Protein AF-A0A7V3BGU8-F1 (afdb_monomer)

Secondary structure (DSSP, 8-state):
-HHHHHHHHSS-SS-TTTS-TTSEEE-SSSSSS--HHHHHHHHHHHHH-TTTHHHHHHHHHHHHT--TTPPTTTS-PPPHHHHHHHTHHHHHHHHTTT--SEEEEE-TTSSSEEEEETTT--HHHHHHIIIIIIHHHHHHHHHHHHHHHHS-SSHHHHHHHHHHHHHHHHHHHHHHHHHHHHH--STTTS---TTS-GGGS--SS---GGG-HHHHHHHHHHTT-BSS--S-HHHHHHTSPPTT--

Nearest PDB structures (foldseek):
  8zek-assembly1_A  TM=7.276E-01  e=2.139E-08  Escherichia coli
  8q56-assembly1_A-2  TM=7.011E-01  e=1.631E-08  Salmonella enterica subsp. enterica serovar Typhimurium str. D23580
  8c45-assembly2_B  TM=7.142E-01  e=2.516E-08  Salmonella enterica subsp. enterica serovar Typhimurium str. D23580
  4kp4-assembly1_B  TM=5.669E-01  e=5.772E+00  Escherichia coli K-12

Mean predicted aligned error: 5.75 Å

pLDDT: mean 90.26, std 10.25, range [51.59, 98.88]

Structure (mmCIF, N/CA/C/O backbone):
data_AF-A0A7V3BGU8-F1
#
_entry.id   AF-A0A7V3BGU8-F1
#
loop_
_atom_site.group_PDB
_atom_site.id
_atom_site.type_symbol
_atom_site.label_atom_id
_atom_site.label_alt_id
_atom_site.label_comp_id
_atom_site.label_asym_id
_atom_site.label_entity_id
_atom_site.label_seq_id
_atom_site.pdbx_PDB_ins_code
_atom_site.Cartn_x
_atom_site.Cartn_y
_atom_site.Cartn_z
_atom_site.occupancy
_atom_site.B_iso_or_equiv
_atom_site.auth_seq_id
_atom_site.auth_comp_id
_atom_site.auth_asym_id
_atom_site.auth_atom_id
_atom_site.pdbx_PDB_model_num
ATOM 1 N N . MET A 1 1 ? 23.900 0.571 -8.469 1.00 53.44 1 MET A N 1
ATOM 2 C CA . MET A 1 1 ? 23.915 1.991 -8.892 1.00 53.44 1 MET A CA 1
ATOM 3 C C . MET A 1 1 ? 23.535 2.917 -7.734 1.00 53.44 1 MET A C 1
ATOM 5 O O . MET A 1 1 ? 24.364 3.734 -7.370 1.00 53.44 1 MET A O 1
ATOM 9 N N . GLN A 1 2 ? 22.376 2.748 -7.079 1.00 56.16 2 GLN A N 1
ATOM 10 C CA . GLN A 1 2 ? 21.996 3.553 -5.900 1.00 56.16 2 GLN A CA 1
ATOM 11 C C . GLN A 1 2 ? 22.901 3.317 -4.674 1.00 56.16 2 GLN A C 1
ATOM 13 O O . GLN A 1 2 ? 23.364 4.275 -4.073 1.00 56.16 2 GLN A O 1
ATOM 18 N N . ASP A 1 3 ? 23.244 2.065 -4.350 1.00 56.09 3 ASP A N 1
ATOM 19 C CA . ASP A 1 3 ? 24.152 1.780 -3.220 1.00 56.09 3 ASP A CA 1
ATOM 20 C C . ASP A 1 3 ? 25.570 2.310 -3.450 1.00 56.09 3 ASP A C 1
ATOM 22 O O . ASP A 1 3 ? 26.287 2.617 -2.505 1.00 56.09 3 ASP A O 1
ATOM 26 N N . GLN A 1 4 ? 25.981 2.423 -4.713 1.00 55.19 4 GLN A N 1
ATOM 27 C CA . GLN A 1 4 ? 27.245 3.051 -5.071 1.00 55.19 4 GLN A CA 1
ATOM 28 C C . GLN A 1 4 ? 27.161 4.568 -4.861 1.00 55.19 4 GLN A C 1
ATOM 30 O O . GLN A 1 4 ? 28.039 5.132 -4.221 1.00 55.19 4 GLN A O 1
ATOM 35 N N . TYR A 1 5 ? 26.070 5.199 -5.302 1.00 58.28 5 TYR A N 1
ATOM 36 C CA . TYR A 1 5 ? 25.819 6.620 -5.072 1.00 58.28 5 TYR A CA 1
ATOM 37 C C . TYR A 1 5 ? 25.741 6.971 -3.578 1.00 58.28 5 TYR A C 1
ATOM 39 O O . TYR A 1 5 ? 26.334 7.950 -3.153 1.00 58.28 5 TYR A O 1
ATOM 47 N N . GLU A 1 6 ? 25.070 6.164 -2.753 1.00 59.66 6 GLU A N 1
ATOM 48 C CA . GLU A 1 6 ? 24.984 6.396 -1.302 1.00 59.66 6 GLU A CA 1
ATOM 49 C C . GLU A 1 6 ? 26.323 6.176 -0.587 1.00 59.66 6 GLU A C 1
ATOM 51 O O . GLU A 1 6 ? 26.660 6.921 0.333 1.00 59.66 6 GLU A O 1
ATOM 56 N N . ARG A 1 7 ? 27.127 5.202 -1.040 1.00 61.19 7 ARG A N 1
ATOM 57 C CA . ARG A 1 7 ? 28.511 5.024 -0.566 1.00 61.19 7 ARG A CA 1
ATOM 58 C C . ARG A 1 7 ? 29.396 6.215 -0.931 1.00 61.19 7 ARG A C 1
ATOM 60 O O . ARG A 1 7 ? 30.230 6.606 -0.124 1.00 61.19 7 ARG A O 1
ATOM 67 N N . GLU A 1 8 ? 29.212 6.782 -2.121 1.00 65.00 8 GLU A N 1
ATOM 68 C CA . GLU A 1 8 ? 29.940 7.966 -2.594 1.00 65.00 8 GLU A CA 1
ATOM 69 C C . GLU A 1 8 ? 29.453 9.262 -1.914 1.00 65.00 8 GLU A C 1
ATOM 71 O O . GLU A 1 8 ? 30.260 10.142 -1.628 1.00 65.00 8 GLU A O 1
ATOM 76 N N . ALA A 1 9 ? 28.157 9.372 -1.604 1.00 64.56 9 ALA A N 1
ATOM 77 C CA . ALA A 1 9 ? 27.543 10.538 -0.962 1.00 64.56 9 ALA A CA 1
ATOM 78 C C . ALA A 1 9 ? 27.707 10.565 0.569 1.00 64.56 9 ALA A C 1
ATOM 80 O O . ALA A 1 9 ? 27.456 11.596 1.192 1.00 64.56 9 ALA A O 1
ATOM 81 N N . GLY A 1 10 ? 28.104 9.447 1.189 1.00 55.09 10 GLY A N 1
ATOM 82 C CA . GLY A 1 10 ? 28.365 9.345 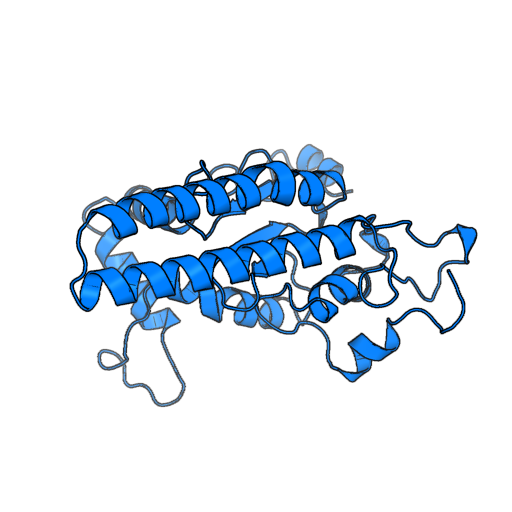2.629 1.00 55.09 10 GLY A CA 1
ATOM 83 C C . GLY A 1 10 ? 27.125 9.447 3.526 1.00 55.09 10 GLY A C 1
ATOM 84 O O . GLY A 1 10 ? 27.266 9.446 4.746 1.00 55.09 10 GLY A O 1
ATOM 85 N N . ASN A 1 11 ? 25.925 9.521 2.946 1.00 56.66 11 ASN A N 1
ATOM 86 C CA . ASN A 1 11 ? 24.655 9.560 3.662 1.00 56.66 11 ASN A CA 1
ATOM 87 C C . ASN A 1 11 ? 23.609 8.748 2.876 1.00 56.66 11 ASN A C 1
ATOM 89 O O . ASN A 1 11 ? 23.570 8.852 1.644 1.00 56.66 11 ASN A O 1
ATOM 93 N N . PRO A 1 12 ? 22.760 7.944 3.539 1.00 63.59 12 PRO A N 1
ATOM 94 C CA . PRO A 1 12 ? 21.692 7.229 2.852 1.00 63.59 12 PRO A CA 1
ATOM 95 C C . PRO A 1 12 ? 20.712 8.231 2.225 1.00 63.59 12 PRO A C 1
ATOM 97 O O . PRO A 1 12 ? 20.400 9.266 2.813 1.00 63.59 12 PRO A O 1
ATOM 100 N N . PHE A 1 13 ? 20.213 7.928 1.021 1.00 63.94 13 PHE A N 1
ATOM 101 C CA . PHE A 1 13 ? 19.265 8.800 0.310 1.00 63.94 13 PHE A CA 1
ATOM 102 C C . PHE A 1 13 ? 17.952 8.969 1.080 1.00 63.94 13 PHE A C 1
ATOM 104 O O . PHE A 1 13 ? 17.269 9.986 0.967 1.00 63.94 13 PHE A O 1
ATOM 111 N N . LEU A 1 14 ? 17.605 7.950 1.860 1.00 67.31 14 LEU A N 1
ATOM 112 C CA . LEU A 1 14 ? 16.466 7.957 2.750 1.00 67.31 14 LEU A CA 1
ATOM 113 C C . LEU A 1 14 ? 16.987 7.952 4.176 1.00 67.31 14 LEU A C 1
ATOM 115 O O . LEU A 1 14 ? 17.727 7.051 4.569 1.00 67.31 14 LEU A O 1
ATOM 119 N N . ASP A 1 15 ? 16.611 8.977 4.927 1.00 73.12 15 ASP A N 1
ATOM 120 C CA . ASP A 1 15 ? 17.026 9.111 6.312 1.00 73.12 15 ASP A CA 1
ATOM 121 C C . ASP A 1 15 ? 16.489 7.915 7.132 1.00 73.12 15 ASP A C 1
ATOM 123 O O . ASP A 1 15 ? 15.272 7.676 7.129 1.00 73.12 15 ASP A O 1
ATOM 127 N N . PRO A 1 16 ? 17.365 7.159 7.824 1.00 71.88 16 PRO A N 1
ATOM 128 C CA . PRO A 1 16 ? 16.987 5.974 8.590 1.00 71.88 16 PRO A CA 1
ATOM 129 C C . PRO A 1 16 ? 15.973 6.247 9.702 1.00 71.88 16 PRO A C 1
ATOM 131 O O . PRO A 1 16 ? 15.358 5.312 10.199 1.00 71.88 16 PRO A O 1
ATOM 134 N N . GLN A 1 17 ? 15.759 7.507 10.101 1.00 75.19 17 GLN A N 1
ATOM 135 C CA . GLN A 1 17 ? 14.696 7.833 11.055 1.00 75.19 17 GLN A CA 1
ATOM 136 C C . GLN A 1 17 ? 13.286 7.607 10.473 1.00 75.19 17 GLN A C 1
ATOM 138 O O . GLN A 1 17 ? 12.325 7.419 11.220 1.00 75.19 17 GLN A O 1
ATOM 143 N N . TRP A 1 18 ? 13.151 7.621 9.143 1.00 73.75 18 TRP A N 1
ATOM 144 C CA . TRP A 1 18 ? 11.864 7.525 8.448 1.00 73.75 18 TRP A CA 1
ATOM 145 C C . TRP A 1 18 ? 11.588 6.168 7.831 1.00 73.75 18 TRP A C 1
ATOM 147 O O . TRP A 1 18 ? 10.439 5.889 7.493 1.00 73.75 18 TRP A O 1
ATOM 157 N N . ILE A 1 19 ? 12.624 5.355 7.652 1.00 74.94 19 ILE A N 1
ATOM 158 C CA . ILE A 1 19 ? 12.548 4.108 6.906 1.00 74.94 19 ILE A CA 1
ATOM 159 C C . ILE A 1 19 ? 13.076 2.983 7.766 1.00 74.94 19 ILE A C 1
ATOM 161 O O . ILE A 1 19 ? 14.129 3.105 8.387 1.00 74.94 19 ILE A O 1
ATOM 165 N N . ASP A 1 20 ? 12.337 1.884 7.772 1.00 77.19 20 ASP A N 1
ATOM 166 C CA . ASP A 1 20 ? 12.739 0.685 8.485 1.00 77.19 20 ASP A CA 1
ATOM 167 C C . ASP A 1 20 ? 14.025 0.106 7.891 1.00 77.19 20 ASP A C 1
ATOM 169 O O . ASP A 1 20 ? 14.411 0.398 6.757 1.00 77.19 20 ASP A O 1
ATOM 173 N N . ALA A 1 21 ? 14.715 -0.742 8.654 1.00 71.00 21 ALA A N 1
ATOM 174 C CA . ALA A 1 21 ? 15.970 -1.350 8.203 1.00 71.00 21 ALA A CA 1
ATOM 175 C C . ALA A 1 21 ? 15.829 -2.111 6.867 1.00 71.00 21 ALA A C 1
ATOM 177 O O . ALA A 1 21 ? 16.815 -2.327 6.165 1.00 71.00 21 ALA A O 1
ATOM 178 N N . ASP A 1 22 ? 14.605 -2.495 6.508 1.00 77.94 22 ASP A N 1
ATOM 179 C CA . ASP A 1 22 ? 14.250 -3.168 5.265 1.00 77.94 22 ASP A CA 1
ATOM 180 C C . ASP A 1 22 ? 13.715 -2.242 4.161 1.00 77.94 22 ASP A C 1
ATOM 182 O O . ASP A 1 22 ? 13.194 -2.721 3.157 1.00 77.94 22 ASP A O 1
ATOM 186 N N . GLY A 1 23 ? 13.825 -0.922 4.301 1.00 78.88 23 GLY A N 1
ATOM 187 C CA . GLY A 1 23 ? 13.467 0.003 3.229 1.00 78.88 23 GLY A CA 1
ATOM 188 C C . GLY A 1 23 ? 11.970 0.320 3.106 1.00 78.88 23 GLY A C 1
ATOM 189 O O . GLY A 1 23 ? 1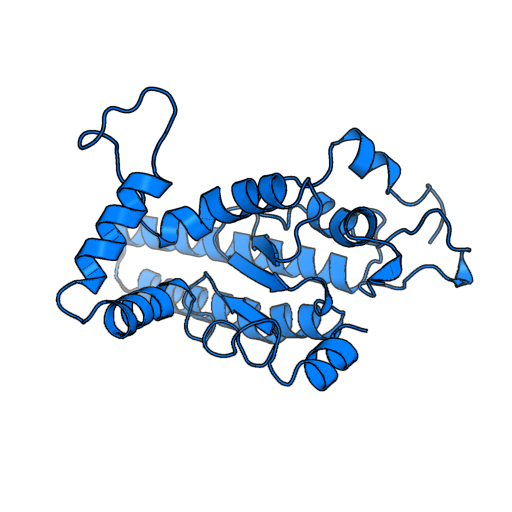1.586 0.995 2.142 1.00 78.88 23 GLY A O 1
ATOM 190 N N . MET A 1 24 ? 11.125 -0.155 4.028 1.00 89.75 24 MET A N 1
ATOM 191 C CA . MET A 1 24 ? 9.681 0.096 4.018 1.00 89.75 24 MET A CA 1
ATOM 192 C C . MET A 1 24 ? 9.275 1.191 5.005 1.00 89.75 24 MET A C 1
ATOM 194 O O . MET A 1 24 ? 9.966 1.490 5.976 1.00 89.75 24 MET A O 1
ATOM 198 N N . ILE A 1 25 ? 8.138 1.820 4.720 1.00 92.81 25 ILE A N 1
ATOM 199 C CA . ILE A 1 25 ? 7.499 2.806 5.587 1.00 92.81 25 ILE A CA 1
ATOM 200 C C . ILE A 1 25 ? 6.062 2.343 5.808 1.00 92.81 25 ILE A C 1
ATOM 202 O O . ILE A 1 25 ? 5.238 2.332 4.887 1.00 92.81 25 ILE A O 1
ATOM 206 N N . LEU A 1 26 ? 5.744 1.919 7.023 1.00 94.06 26 LEU A N 1
ATOM 207 C CA . LEU A 1 26 ? 4.437 1.355 7.351 1.00 94.06 26 LEU A CA 1
ATOM 208 C C . LEU A 1 26 ? 3.426 2.463 7.656 1.00 94.06 26 LEU A C 1
ATOM 210 O O . LEU A 1 26 ? 3.732 3.411 8.376 1.00 94.06 26 LEU A O 1
ATOM 214 N N . LEU A 1 27 ? 2.213 2.346 7.111 1.00 94.50 27 LEU A N 1
ATOM 215 C CA . LEU A 1 27 ? 1.094 3.244 7.432 1.00 94.50 27 LEU A CA 1
ATOM 216 C C . LEU A 1 27 ? 0.024 2.541 8.275 1.00 94.50 27 LEU A C 1
ATOM 218 O O . LEU A 1 27 ? -0.670 3.184 9.056 1.00 94.50 27 LEU A O 1
ATOM 222 N N . THR A 1 28 ? -0.103 1.222 8.129 1.00 94.06 28 THR A N 1
ATOM 223 C CA . THR A 1 28 ? -1.061 0.408 8.881 1.00 94.06 28 THR A CA 1
ATOM 224 C C . THR A 1 28 ? -0.507 -0.007 10.236 1.00 94.06 28 THR A C 1
ATOM 226 O O . THR A 1 28 ? 0.578 -0.573 10.323 1.00 94.06 28 THR A O 1
ATOM 229 N N . LEU A 1 29 ? -1.296 0.230 11.285 1.00 91.06 29 LEU A N 1
ATOM 230 C CA . LEU A 1 29 ? -1.010 -0.216 12.649 1.00 91.06 29 LEU A CA 1
ATOM 231 C C . LEU A 1 29 ? -1.106 -1.741 12.785 1.00 91.06 29 LEU A C 1
ATOM 233 O O . LEU A 1 29 ? -1.846 -2.404 12.057 1.00 91.06 29 LEU A O 1
ATOM 237 N N . GLY A 1 30 ? -0.436 -2.291 13.800 1.00 87.81 30 GLY A N 1
ATOM 238 C CA . GLY A 1 30 ? -0.524 -3.718 14.122 1.00 87.81 30 GLY A CA 1
ATOM 239 C C . GLY A 1 30 ? 0.319 -4.614 13.215 1.00 87.81 30 GLY A C 1
ATOM 240 O O . GLY A 1 30 ? 0.047 -5.803 13.124 1.00 87.81 30 GLY A O 1
ATOM 241 N N . THR A 1 31 ? 1.325 -4.048 12.554 1.00 89.69 31 THR A N 1
ATOM 242 C CA . THR A 1 31 ? 2.327 -4.737 11.724 1.00 89.69 31 THR A CA 1
ATOM 243 C C . THR A 1 31 ? 3.561 -5.186 12.516 1.00 89.69 31 THR A C 1
ATOM 245 O O . THR A 1 31 ? 4.487 -5.743 11.932 1.00 89.69 31 THR A O 1
ATOM 248 N N . GLY A 1 32 ? 3.588 -4.929 13.828 1.00 86.56 32 GLY A N 1
ATOM 249 C CA . GLY A 1 32 ? 4.709 -5.244 14.722 1.00 86.56 32 GLY A CA 1
ATOM 250 C C . GLY A 1 32 ? 5.821 -4.191 14.748 1.00 86.56 32 GLY A C 1
ATOM 251 O O . GLY A 1 32 ? 6.730 -4.301 15.563 1.00 86.56 32 GLY A O 1
ATOM 252 N N . GLU A 1 33 ? 5.730 -3.166 13.904 1.00 89.25 33 GLU A N 1
ATOM 253 C CA . GLU A 1 33 ? 6.668 -2.047 13.831 1.00 89.25 33 GLU A CA 1
ATOM 254 C C . GLU A 1 33 ? 5.910 -0.726 13.908 1.00 89.25 33 GLU A C 1
ATOM 256 O O . GLU A 1 33 ? 4.710 -0.645 13.627 1.00 89.25 33 GLU A O 1
ATOM 261 N N . GLU A 1 34 ? 6.627 0.320 14.291 1.00 89.88 34 GLU A N 1
ATOM 262 C CA . GLU A 1 34 ? 6.045 1.644 14.422 1.00 89.88 34 GLU A CA 1
ATOM 263 C C . GLU A 1 34 ? 5.760 2.270 13.055 1.00 89.88 34 GLU A C 1
ATOM 265 O O . GLU A 1 34 ? 6.614 2.291 12.170 1.00 89.88 34 GLU A O 1
ATOM 270 N N . THR A 1 35 ? 4.573 2.835 12.889 1.00 92.12 35 THR A N 1
ATOM 271 C CA . THR A 1 35 ? 4.139 3.440 11.629 1.00 92.12 35 THR A CA 1
ATOM 272 C C . THR A 1 35 ? 4.658 4.865 11.449 1.00 92.12 35 THR A C 1
ATOM 274 O O . THR A 1 35 ? 4.997 5.570 12.402 1.00 92.12 35 THR A O 1
ATOM 277 N N . LEU A 1 36 ? 4.637 5.356 10.206 1.00 90.50 36 LEU A N 1
ATOM 278 C CA . LEU A 1 36 ? 4.949 6.751 9.890 1.00 90.50 36 LEU A CA 1
ATOM 279 C C . LEU A 1 36 ? 4.093 7.721 10.710 1.00 90.50 36 LEU A C 1
ATOM 281 O O . LEU A 1 36 ? 4.592 8.746 11.162 1.00 90.50 36 LEU A O 1
ATOM 285 N N . ILE A 1 37 ? 2.818 7.390 10.919 1.00 88.25 37 ILE A N 1
ATOM 286 C CA . ILE A 1 37 ? 1.870 8.245 11.640 1.00 88.25 37 ILE A CA 1
ATOM 287 C C . ILE A 1 37 ? 2.147 8.295 13.150 1.00 88.25 37 ILE A C 1
ATOM 289 O O . ILE A 1 37 ? 1.775 9.270 13.791 1.00 88.25 37 ILE A O 1
ATOM 293 N N . GLU A 1 38 ? 2.842 7.301 13.710 1.00 89.81 38 GLU A N 1
ATOM 294 C CA . GLU A 1 38 ? 3.322 7.299 15.102 1.00 89.81 38 GLU A CA 1
ATOM 295 C C . GLU A 1 38 ? 4.684 8.010 15.240 1.00 89.81 38 GLU A C 1
ATOM 297 O O . GLU A 1 38 ? 4.988 8.636 16.262 1.00 89.81 38 GLU A O 1
ATOM 302 N N . ARG A 1 39 ? 5.518 7.973 14.191 1.00 89.75 39 ARG A N 1
ATOM 303 C CA . ARG A 1 39 ? 6.806 8.694 14.124 1.00 89.75 39 ARG A CA 1
ATOM 304 C C . ARG A 1 39 ? 6.643 10.192 13.914 1.00 89.75 39 ARG A C 1
ATOM 306 O O . ARG A 1 39 ? 7.374 10.976 14.518 1.00 89.75 39 ARG A O 1
ATOM 313 N N . PHE A 1 40 ? 5.686 10.596 13.085 1.00 87.31 40 PHE A N 1
ATOM 314 C CA . PHE A 1 40 ? 5.588 11.976 12.620 1.00 87.31 40 PHE A CA 1
ATOM 315 C C . PHE A 1 40 ? 5.342 13.008 13.736 1.00 87.31 40 PHE A C 1
ATOM 317 O O . PHE A 1 40 ? 6.052 14.012 13.745 1.00 87.31 40 PHE A O 1
ATOM 324 N N . PRO A 1 41 ? 4.442 12.787 14.717 1.00 87.69 41 PRO A N 1
ATOM 325 C CA . PRO A 1 41 ? 4.252 13.743 15.811 1.00 87.69 41 PRO A CA 1
ATOM 326 C C . PRO A 1 41 ? 5.529 13.962 16.632 1.00 87.69 41 PRO A C 1
ATOM 328 O O . PRO A 1 41 ? 5.903 15.097 16.907 1.00 87.69 41 PRO A O 1
ATOM 331 N N . ARG A 1 42 ? 6.275 12.889 16.928 1.00 86.94 42 ARG A N 1
ATOM 332 C CA . ARG A 1 42 ? 7.546 12.976 17.672 1.00 86.94 42 ARG A CA 1
ATOM 333 C C . ARG A 1 42 ? 8.628 13.710 16.889 1.00 86.94 42 ARG A C 1
ATOM 335 O O . ARG A 1 42 ? 9.436 14.424 17.478 1.00 86.94 42 ARG A O 1
ATOM 342 N N . PHE A 1 43 ? 8.640 13.561 15.567 1.00 87.94 43 PHE A N 1
ATOM 343 C CA . PHE A 1 43 ? 9.498 14.372 14.712 1.00 87.94 43 PHE A CA 1
ATOM 344 C C . PHE A 1 43 ? 9.125 15.855 14.786 1.00 87.94 43 PHE A C 1
ATOM 346 O O . PHE A 1 43 ? 10.007 16.691 14.963 1.00 87.94 43 PHE A O 1
ATOM 353 N N . LEU A 1 44 ? 7.835 16.193 14.709 1.00 90.06 44 LEU A N 1
ATOM 354 C CA . LEU A 1 44 ? 7.400 17.585 14.824 1.00 90.06 44 LEU A CA 1
ATOM 355 C C . LEU A 1 44 ? 7.766 18.184 16.186 1.00 90.06 44 LEU A C 1
ATOM 357 O O . LEU A 1 44 ? 8.241 19.316 16.238 1.00 90.06 44 LEU A O 1
ATOM 361 N N . ASP A 1 45 ? 7.625 17.421 17.268 1.00 90.94 45 ASP A N 1
ATOM 362 C CA . ASP A 1 45 ? 8.041 17.852 18.605 1.00 90.94 45 ASP A CA 1
ATOM 363 C C . ASP A 1 45 ? 9.555 18.063 18.701 1.00 90.94 45 ASP A C 1
ATOM 365 O O . ASP A 1 45 ? 10.011 19.007 19.346 1.00 90.94 45 ASP A O 1
ATOM 369 N N . LYS A 1 46 ? 10.350 17.212 18.046 1.00 89.69 46 LYS A N 1
ATOM 370 C CA . LYS A 1 46 ? 11.811 17.337 18.012 1.00 89.69 46 LYS A CA 1
ATOM 371 C C . LYS A 1 46 ? 12.269 18.568 17.224 1.00 89.69 46 LYS A C 1
ATOM 373 O O . LYS A 1 46 ? 13.173 19.263 17.678 1.00 89.69 46 LYS A O 1
ATOM 378 N N . GLU A 1 47 ? 11.666 18.834 16.068 1.00 91.75 47 GLU A N 1
ATOM 379 C CA . GLU A 1 47 ? 12.086 19.924 15.174 1.00 91.75 47 GLU A CA 1
ATOM 380 C C . GLU A 1 47 ? 11.526 21.290 15.583 1.00 91.75 47 GLU A C 1
ATOM 382 O O . GLU A 1 47 ? 12.208 22.307 15.460 1.00 91.75 47 GLU A O 1
ATOM 387 N N . PHE A 1 48 ? 10.284 21.334 16.071 1.00 91.69 48 PHE A N 1
ATOM 388 C CA . PHE A 1 48 ? 9.587 22.586 16.386 1.00 91.69 48 PHE A CA 1
ATOM 389 C C . PHE A 1 48 ? 9.411 22.824 17.890 1.00 91.69 48 PHE A C 1
ATOM 391 O O . PHE A 1 48 ? 9.015 23.920 18.286 1.00 91.69 48 PHE A O 1
ATOM 398 N N . GLY A 1 49 ? 9.736 21.838 18.728 1.00 93.19 49 GLY A N 1
ATOM 399 C CA . GLY A 1 49 ? 9.512 21.852 20.171 1.00 93.19 49 GLY A CA 1
ATOM 400 C C . GLY A 1 49 ? 8.145 21.259 20.550 1.00 93.19 49 GLY A C 1
ATOM 401 O O . GLY A 1 49 ? 7.173 21.439 19.811 1.00 93.19 49 GLY A O 1
ATOM 402 N N . PRO A 1 50 ? 8.023 20.612 21.726 1.00 91.75 50 PRO A N 1
ATOM 403 C CA . PRO A 1 50 ? 6.813 19.885 22.133 1.00 91.75 50 PRO A CA 1
ATOM 404 C C . PRO A 1 50 ? 5.578 20.782 22.319 1.00 91.75 50 PRO A C 1
ATOM 406 O O . PRO A 1 50 ? 4.446 20.315 22.259 1.00 91.75 50 PRO A O 1
ATOM 409 N N . GLU A 1 51 ? 5.769 22.089 22.525 1.00 92.19 51 GLU A N 1
ATOM 410 C CA . GLU A 1 51 ? 4.662 23.051 22.610 1.00 92.19 51 GLU A CA 1
ATOM 411 C C . GLU A 1 51 ? 4.114 23.444 21.229 1.00 92.19 51 GLU A C 1
ATOM 413 O O . GLU A 1 51 ? 2.937 23.776 21.089 1.00 92.19 51 GLU A O 1
ATOM 418 N N . ARG A 1 52 ? 4.963 23.419 20.192 1.00 92.50 52 ARG A N 1
ATOM 419 C CA . ARG A 1 52 ? 4.618 23.866 18.834 1.00 92.50 52 ARG A CA 1
ATOM 420 C C . ARG A 1 52 ? 4.300 22.709 17.897 1.00 92.50 52 ARG A C 1
ATOM 422 O O . ARG A 1 52 ? 3.482 22.917 17.002 1.00 92.50 52 ARG A O 1
ATOM 429 N N . GLY A 1 53 ? 4.878 21.525 18.091 1.00 89.88 53 GLY A N 1
ATOM 430 C CA . GLY A 1 53 ? 4.672 20.345 17.242 1.00 89.88 53 GLY A CA 1
ATOM 431 C C . GLY A 1 53 ? 3.195 20.064 16.917 1.00 89.88 53 GLY A C 1
ATOM 432 O O . GLY A 1 53 ? 2.839 20.051 15.734 1.00 89.88 53 GLY A O 1
ATOM 433 N N . PRO A 1 54 ? 2.294 19.993 17.919 1.00 89.44 54 PRO A N 1
ATOM 434 C CA . PRO A 1 54 ? 0.863 19.772 17.680 1.00 89.44 54 PRO A CA 1
ATOM 435 C C . PRO A 1 54 ? 0.184 20.891 16.869 1.00 89.44 54 PRO A C 1
ATOM 437 O O . PRO A 1 54 ? -0.708 20.644 16.049 1.00 89.44 54 PRO A O 1
ATOM 440 N N . SER A 1 55 ? 0.608 22.144 17.072 1.00 90.38 55 SER A N 1
ATOM 441 C CA . SER A 1 55 ? 0.095 23.286 16.304 1.00 90.38 55 SER A CA 1
ATOM 442 C C . SER A 1 55 ? 0.559 23.243 14.845 1.00 90.38 55 SER A C 1
ATOM 444 O O . SER A 1 55 ? -0.251 23.448 13.943 1.00 90.38 55 SER A O 1
ATOM 446 N N . VAL A 1 56 ? 1.820 22.864 14.604 1.00 91.12 56 VAL A N 1
ATOM 447 C CA . VAL A 1 56 ? 2.391 22.698 13.260 1.00 91.12 56 VAL A CA 1
ATOM 448 C C . VAL A 1 56 ? 1.692 21.567 12.508 1.00 91.12 56 VAL A C 1
ATOM 450 O O . VAL A 1 56 ? 1.368 21.725 11.331 1.00 91.12 56 VAL A O 1
ATOM 453 N N . GLU A 1 57 ? 1.391 20.450 13.175 1.00 89.44 57 GLU A N 1
ATOM 454 C CA . GLU A 1 57 ? 0.599 19.366 12.583 1.00 89.44 57 GLU A CA 1
ATOM 455 C C . GLU A 1 57 ? -0.784 19.855 12.128 1.00 89.44 57 GLU A C 1
ATOM 457 O O . GLU A 1 57 ? -1.231 19.555 11.016 1.00 89.44 57 GLU A O 1
ATOM 462 N N . THR A 1 58 ? -1.450 20.647 12.969 1.00 88.00 58 THR A N 1
ATOM 463 C CA . THR A 1 58 ? -2.776 21.201 12.669 1.00 88.00 58 THR A CA 1
ATOM 464 C C . THR A 1 58 ? -2.727 22.159 11.475 1.00 88.00 58 THR A C 1
ATOM 466 O O . THR A 1 58 ? -3.553 22.052 10.564 1.00 88.00 58 THR A O 1
ATOM 469 N N . GLU A 1 59 ? -1.747 23.065 11.443 1.00 89.19 59 GLU A N 1
ATOM 470 C CA . GLU A 1 59 ? -1.513 23.990 10.326 1.00 89.19 59 GLU A CA 1
ATOM 471 C C . GLU A 1 59 ? -1.218 23.227 9.024 1.00 89.19 59 GLU A C 1
ATOM 473 O O . GLU A 1 59 ? -1.815 23.503 7.978 1.00 89.19 59 GLU A O 1
ATOM 478 N N . ALA A 1 60 ? -0.368 22.198 9.082 1.00 89.25 60 ALA A N 1
ATOM 479 C CA . ALA A 1 60 ? -0.094 21.332 7.942 1.00 89.25 60 ALA A CA 1
ATOM 480 C C . ALA A 1 60 ? -1.375 20.647 7.442 1.00 89.25 60 ALA A C 1
ATOM 482 O O . ALA A 1 60 ? -1.641 20.638 6.241 1.00 89.25 60 ALA A O 1
ATOM 483 N N . GLY A 1 61 ? -2.217 20.140 8.344 1.00 88.44 61 GLY A N 1
ATOM 484 C CA . GLY A 1 61 ? -3.512 19.548 8.008 1.00 88.44 61 GLY A CA 1
ATOM 485 C C . GLY A 1 61 ? -4.488 20.515 7.324 1.00 88.44 61 GLY A C 1
ATOM 486 O O . GLY A 1 61 ? -5.238 20.119 6.425 1.00 88.44 61 GLY A O 1
ATOM 487 N N . GLN A 1 62 ? -4.458 21.797 7.694 1.00 87.44 62 GLN A N 1
ATOM 488 C CA . GLN A 1 62 ? -5.238 22.855 7.044 1.00 87.44 62 GLN A CA 1
ATOM 489 C C . GLN A 1 62 ? -4.740 23.167 5.629 1.00 87.44 62 GLN A C 1
ATOM 491 O O . GLN A 1 62 ? -5.556 23.371 4.728 1.00 87.44 62 GLN A O 1
ATOM 496 N N . ILE A 1 63 ? -3.421 23.191 5.424 1.00 88.00 63 ILE A N 1
ATOM 497 C CA . ILE A 1 63 ? -2.798 23.450 4.116 1.00 88.00 63 ILE A CA 1
ATOM 498 C C . ILE A 1 63 ? -2.988 22.252 3.184 1.00 88.00 63 ILE A C 1
ATOM 500 O O . ILE A 1 63 ? -3.363 22.399 2.024 1.00 88.00 63 ILE A O 1
ATOM 504 N N . LEU A 1 64 ? -2.737 21.043 3.681 1.00 87.88 64 LEU A N 1
ATOM 505 C CA . LEU A 1 64 ? -2.820 19.811 2.899 1.00 87.88 64 LEU A CA 1
ATOM 506 C C . LEU A 1 64 ? -4.262 19.418 2.567 1.00 87.88 64 LEU A C 1
ATOM 508 O O . LEU A 1 64 ? -4.491 18.728 1.574 1.00 87.88 64 LEU A O 1
ATOM 512 N N . GLY A 1 65 ? -5.224 19.853 3.382 1.00 83.88 65 GLY A N 1
ATOM 513 C CA . GLY A 1 65 ? -6.653 19.676 3.136 1.00 83.88 65 GLY A CA 1
ATOM 514 C C . GLY A 1 65 ? -7.246 20.661 2.127 1.00 83.88 65 GLY A C 1
ATOM 515 O O . GLY A 1 65 ? -8.408 20.492 1.764 1.00 83.88 65 GLY A O 1
ATOM 516 N N . TRP A 1 66 ? -6.469 21.655 1.680 1.00 84.81 66 TRP A N 1
ATOM 517 C CA . TRP A 1 66 ? -6.934 22.744 0.825 1.00 84.81 66 TRP A CA 1
ATOM 518 C C . TRP A 1 66 ? -7.449 22.265 -0.533 1.00 84.81 66 TRP A C 1
ATOM 520 O O . TRP A 1 66 ? -6.780 21.510 -1.247 1.00 84.81 66 TRP A O 1
ATOM 530 N N . LYS A 1 67 ? -8.614 22.774 -0.934 1.00 84.00 67 LYS A N 1
ATOM 531 C CA . LYS A 1 67 ? -9.233 22.527 -2.237 1.00 84.00 67 LYS A CA 1
ATOM 532 C C . LYS A 1 67 ? -9.546 23.833 -2.968 1.00 84.00 67 LYS A C 1
ATOM 534 O O . LYS A 1 67 ? -9.787 24.860 -2.337 1.00 84.00 67 LYS A O 1
ATOM 539 N N . PRO A 1 68 ? -9.580 23.817 -4.315 1.00 84.12 68 PRO A N 1
ATOM 540 C CA . PRO A 1 68 ? -10.077 24.955 -5.080 1.00 84.12 68 PRO A CA 1
ATOM 541 C C . PRO A 1 68 ? -11.487 25.350 -4.616 1.00 84.12 68 PRO A C 1
ATOM 543 O O . PRO A 1 68 ? -12.392 24.517 -4.632 1.00 84.12 68 PRO A O 1
ATOM 546 N N . GLY A 1 69 ? -11.656 26.611 -4.213 1.00 84.62 69 GLY A N 1
ATOM 547 C CA . GLY A 1 69 ? -12.914 27.149 -3.683 1.00 84.62 69 GLY A CA 1
ATOM 548 C C . GLY A 1 69 ? -12.996 27.232 -2.155 1.00 84.62 69 GLY A C 1
ATOM 549 O O . GLY A 1 69 ? -13.950 27.821 -1.651 1.00 84.62 69 GLY A O 1
ATOM 550 N N . ASP A 1 70 ? -12.014 26.703 -1.422 1.00 86.94 70 ASP A N 1
ATOM 551 C CA . ASP A 1 70 ? -11.951 26.860 0.032 1.00 86.94 70 ASP A CA 1
ATOM 552 C C . ASP A 1 70 ? -11.612 28.306 0.447 1.00 86.94 70 ASP A C 1
ATOM 554 O O . ASP A 1 70 ? -10.898 29.033 -0.248 1.00 86.94 70 ASP A O 1
ATOM 558 N N . VAL A 1 71 ? -12.104 28.707 1.625 1.00 85.06 71 VAL A N 1
ATOM 559 C CA . VAL A 1 71 ? -11.745 29.961 2.307 1.00 85.06 71 VAL A CA 1
ATOM 560 C C . VAL A 1 71 ? -10.792 29.637 3.457 1.00 85.06 71 VAL A C 1
ATOM 562 O O . VAL A 1 71 ? -11.060 28.736 4.254 1.00 85.06 71 VAL A O 1
ATOM 565 N N . TRP A 1 72 ? -9.688 30.383 3.566 1.00 82.38 72 TRP A N 1
ATOM 566 C CA . TRP A 1 72 ? -8.693 30.181 4.623 1.00 82.38 72 TRP A CA 1
ATOM 567 C C . TRP A 1 72 ? -9.283 30.346 6.023 1.00 82.38 72 TRP A C 1
ATOM 569 O O . TRP A 1 72 ? -9.975 31.319 6.312 1.00 82.38 72 TRP A O 1
ATOM 579 N N . GLY A 1 73 ? -9.007 29.367 6.884 1.00 76.19 73 GLY A N 1
ATOM 580 C CA . GLY A 1 73 ? -9.550 29.253 8.236 1.00 76.19 73 GLY A CA 1
ATOM 581 C C . GLY A 1 73 ? -10.934 28.598 8.309 1.00 76.19 73 GLY A C 1
ATOM 582 O O . GLY A 1 73 ? -11.411 28.343 9.411 1.00 76.19 73 GLY A O 1
ATOM 583 N N . GLN A 1 74 ? -11.579 28.307 7.173 1.00 80.25 74 GLN A N 1
ATOM 584 C CA . GLN A 1 74 ? -12.914 27.689 7.108 1.00 80.25 74 GLN A CA 1
ATOM 585 C C . GLN A 1 74 ? -12.917 26.343 6.373 1.00 80.25 74 GLN A C 1
ATOM 587 O O . GLN A 1 74 ? -13.946 25.664 6.321 1.00 80.25 74 GLN A O 1
ATOM 592 N N . GLN A 1 75 ? -11.779 25.937 5.807 1.00 81.94 75 GLN A N 1
ATOM 593 C CA . GLN A 1 75 ? -11.639 24.638 5.168 1.00 81.94 75 GLN A CA 1
ATOM 594 C C . GLN A 1 75 ? -11.771 23.505 6.186 1.00 81.94 75 GLN A C 1
ATOM 596 O O . GLN A 1 75 ? -11.392 23.633 7.351 1.00 81.94 75 GLN A O 1
ATOM 601 N N . LYS A 1 76 ? -12.261 22.349 5.733 1.00 80.75 76 LYS A N 1
ATOM 602 C CA . LYS A 1 76 ? -12.254 21.135 6.551 1.00 80.75 76 LYS A CA 1
ATOM 603 C C . LYS A 1 76 ? -10.816 20.598 6.617 1.00 80.75 76 LYS A C 1
ATOM 605 O O . LYS A 1 76 ? -10.350 20.082 5.599 1.00 80.75 76 LYS A O 1
ATOM 610 N N . PRO A 1 77 ? -10.121 20.664 7.769 1.00 78.88 77 PRO A N 1
ATOM 611 C CA . PRO A 1 77 ? -8.757 20.161 7.860 1.00 78.88 77 PRO A CA 1
ATOM 612 C C . PRO A 1 77 ? -8.729 18.648 7.617 1.00 78.88 77 PRO A C 1
ATOM 614 O O . PRO A 1 77 ? -9.672 17.920 7.955 1.00 78.88 77 PRO A O 1
ATOM 617 N N . THR A 1 78 ? -7.637 18.165 7.028 1.00 88.69 78 THR A N 1
ATOM 618 C CA . THR A 1 78 ? -7.317 16.735 7.020 1.00 88.69 78 THR A CA 1
ATOM 619 C C . THR A 1 78 ? -6.306 16.446 8.118 1.00 88.69 78 THR A C 1
ATOM 621 O O . THR A 1 78 ? -5.461 17.281 8.412 1.00 88.69 78 THR A O 1
ATOM 624 N N . THR A 1 79 ? -6.364 15.259 8.715 1.00 89.62 79 THR A N 1
ATOM 625 C CA . THR A 1 79 ? -5.249 14.785 9.541 1.00 89.62 79 THR A CA 1
ATOM 626 C C . THR A 1 79 ? -4.094 14.378 8.630 1.00 89.62 79 THR A C 1
ATOM 628 O O . THR A 1 79 ? -4.325 13.999 7.471 1.00 89.62 79 THR A O 1
ATOM 631 N N . LEU A 1 80 ? -2.863 14.425 9.144 1.00 86.94 80 LEU A N 1
ATOM 632 C CA . LEU A 1 80 ? -1.694 13.955 8.401 1.00 86.94 80 LEU A CA 1
ATOM 633 C C . LEU A 1 80 ? -1.817 12.476 8.043 1.00 86.94 80 LEU A C 1
ATOM 635 O O . LEU A 1 80 ? -1.609 12.121 6.886 1.00 86.94 80 LEU A O 1
ATOM 639 N N . ALA A 1 81 ? -2.268 11.641 8.983 1.00 88.94 81 ALA A N 1
ATOM 640 C CA . ALA A 1 81 ? -2.540 10.226 8.732 1.00 88.94 81 ALA A CA 1
ATOM 641 C C . ALA A 1 81 ? -3.464 10.026 7.521 1.00 88.94 81 ALA A C 1
ATOM 643 O O . ALA A 1 81 ? -3.107 9.363 6.549 1.00 88.94 81 ALA A O 1
ATOM 644 N N . ARG A 1 82 ? -4.609 10.719 7.506 1.00 91.19 82 ARG A N 1
ATOM 645 C CA . ARG A 1 82 ? -5.564 10.633 6.397 1.00 91.19 82 ARG A CA 1
ATOM 646 C C . ARG A 1 82 ? -4.985 11.159 5.083 1.00 91.19 82 ARG A C 1
ATOM 648 O O . ARG A 1 82 ? -5.354 10.671 4.014 1.00 91.19 82 ARG A O 1
ATOM 655 N N . TRP A 1 83 ? -4.118 12.169 5.141 1.00 92.69 83 TRP A N 1
ATOM 656 C CA . TRP A 1 83 ? -3.447 12.691 3.957 1.00 92.69 83 TRP A CA 1
ATOM 657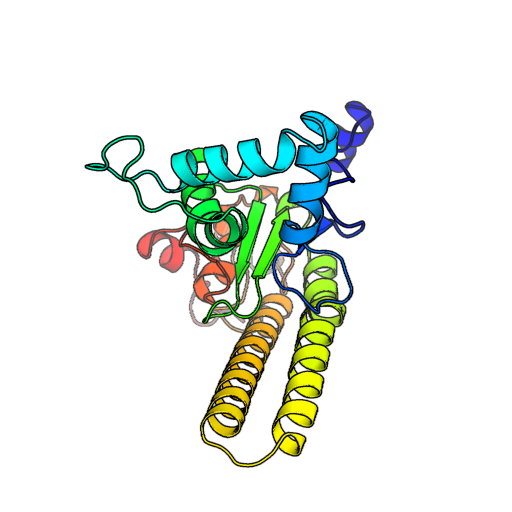 C C . TRP A 1 83 ? -2.458 11.674 3.372 1.00 92.69 83 TRP A C 1
ATOM 659 O O . TRP A 1 83 ? -2.495 11.439 2.162 1.00 92.69 83 TRP A O 1
ATOM 669 N N . PHE A 1 84 ? -1.641 11.023 4.207 1.00 92.38 84 PHE A N 1
ATOM 670 C CA . PHE A 1 84 ? -0.738 9.952 3.772 1.00 92.38 84 PHE A CA 1
ATOM 671 C C . PHE A 1 84 ? -1.504 8.780 3.157 1.00 92.38 84 PHE A C 1
ATOM 673 O O . PHE A 1 84 ? -1.161 8.326 2.065 1.00 92.38 84 PHE A O 1
ATOM 680 N N . GLU A 1 85 ? -2.597 8.367 3.797 1.00 92.69 85 GLU A N 1
ATOM 681 C CA . GLU A 1 85 ? -3.425 7.257 3.326 1.00 92.69 85 GLU A CA 1
ATOM 682 C C . GLU A 1 85 ? -4.096 7.529 1.966 1.00 92.69 85 GLU A C 1
ATOM 684 O O . GLU A 1 85 ? -4.299 6.619 1.166 1.00 92.69 85 GLU A O 1
ATOM 689 N N . ARG A 1 86 ? -4.488 8.780 1.675 1.00 92.12 86 ARG A N 1
ATOM 690 C CA . ARG A 1 86 ? -5.404 9.063 0.546 1.00 92.12 86 ARG A CA 1
ATOM 691 C C . ARG A 1 86 ? -4.866 9.982 -0.536 1.00 92.12 86 ARG A C 1
ATOM 693 O O . ARG A 1 86 ? -5.294 9.874 -1.688 1.00 92.12 86 ARG A O 1
ATOM 700 N N . GLU A 1 87 ? -3.999 10.922 -0.186 1.00 93.31 87 GLU A N 1
ATOM 701 C CA . GLU A 1 87 ? -3.632 12.039 -1.063 1.00 93.31 87 GLU A CA 1
ATOM 702 C C . GLU A 1 87 ? -2.139 12.074 -1.395 1.00 93.31 87 GLU A C 1
ATOM 704 O O . GLU A 1 87 ? -1.782 12.472 -2.508 1.00 93.31 87 GLU A O 1
ATOM 709 N N . PHE A 1 88 ? -1.275 11.594 -0.492 1.00 94.12 88 PHE A N 1
ATOM 710 C CA . PHE A 1 88 ? 0.177 11.562 -0.690 1.00 94.12 88 PHE A CA 1
ATOM 711 C C . PHE A 1 88 ? 0.559 10.976 -2.049 1.00 94.12 88 PHE A C 1
ATOM 713 O O . PHE A 1 88 ? 1.239 11.633 -2.837 1.00 94.12 88 PHE A O 1
ATOM 720 N N . PHE A 1 89 ? 0.079 9.770 -2.368 1.00 97.12 89 PHE A N 1
ATOM 721 C CA . PHE A 1 89 ? 0.539 9.082 -3.571 1.00 97.12 89 PHE A CA 1
ATOM 722 C C . PHE A 1 89 ? 0.070 9.768 -4.856 1.00 97.12 89 PHE A C 1
ATOM 724 O O . PHE A 1 89 ? 0.845 9.887 -5.800 1.00 97.12 89 PHE A O 1
ATOM 731 N N . LYS A 1 90 ? -1.149 10.324 -4.882 1.00 96.19 90 LYS A N 1
ATOM 732 C CA . LYS A 1 90 ? -1.640 11.116 -6.024 1.00 96.19 90 LYS A CA 1
ATOM 733 C C . LYS A 1 90 ? -0.754 12.339 -6.266 1.00 96.19 90 LYS A C 1
ATOM 735 O O . LYS A 1 90 ? -0.360 12.613 -7.403 1.00 96.19 90 LYS A O 1
ATOM 740 N N . ARG A 1 91 ? -0.411 13.062 -5.193 1.00 94.25 91 ARG A N 1
ATOM 741 C CA . ARG A 1 91 ? 0.468 14.236 -5.262 1.00 94.25 91 ARG A CA 1
ATOM 742 C C . ARG A 1 91 ? 1.877 13.845 -5.698 1.00 94.25 91 ARG A C 1
ATOM 744 O O . ARG A 1 91 ? 2.438 14.494 -6.576 1.00 94.25 91 ARG A O 1
ATOM 751 N N . HIS A 1 92 ? 2.406 12.755 -5.151 1.00 95.06 92 HIS A N 1
ATOM 752 C CA . HIS A 1 92 ? 3.717 12.206 -5.486 1.00 95.06 92 HIS A CA 1
ATOM 753 C C . HIS A 1 92 ? 3.808 11.782 -6.959 1.00 95.06 92 HIS A C 1
ATOM 755 O O . HIS A 1 92 ? 4.733 12.175 -7.664 1.00 95.06 92 HIS A O 1
ATOM 761 N N . VAL A 1 93 ? 2.803 11.076 -7.482 1.00 96.56 93 VAL A N 1
ATOM 762 C CA . VAL A 1 93 ? 2.721 10.708 -8.907 1.00 96.56 93 VAL A CA 1
ATOM 763 C C . VAL A 1 93 ? 2.746 11.946 -9.807 1.00 96.56 93 VAL A C 1
ATOM 765 O O . VAL A 1 93 ? 3.449 11.949 -10.821 1.00 96.56 93 VAL A O 1
ATOM 768 N N . SER A 1 94 ? 2.015 13.001 -9.438 1.00 94.88 94 SER A N 1
ATOM 769 C CA . SER A 1 94 ? 2.003 14.270 -10.176 1.00 94.88 94 SER A CA 1
ATOM 770 C C . SER A 1 94 ? 3.366 14.973 -10.135 1.00 94.88 94 SER A C 1
ATOM 772 O O . SER A 1 94 ? 3.937 15.285 -11.182 1.00 94.88 94 SER A O 1
ATOM 774 N N . GLN A 1 95 ? 3.937 15.140 -8.938 1.00 94.50 95 GLN A N 1
ATOM 775 C CA . GLN A 1 95 ? 5.230 15.793 -8.715 1.00 94.50 95 GLN A CA 1
ATOM 776 C C . GLN A 1 95 ? 6.365 15.108 -9.486 1.00 94.50 95 GLN A C 1
ATOM 778 O O . GLN A 1 95 ? 7.203 15.774 -10.092 1.00 94.50 95 GLN A O 1
ATOM 783 N N . PHE A 1 96 ? 6.354 13.776 -9.527 1.00 93.88 96 PHE A N 1
ATOM 784 C CA . PHE A 1 96 ? 7.347 12.974 -10.237 1.00 93.88 96 PHE A CA 1
ATOM 785 C C . PHE A 1 96 ? 6.971 12.694 -11.699 1.00 93.88 96 PHE A C 1
ATOM 787 O O . PHE A 1 96 ? 7.512 11.772 -12.310 1.00 93.88 96 PHE A O 1
ATOM 794 N N . LYS A 1 97 ? 6.044 13.463 -12.290 1.00 94.44 97 LYS A N 1
ATOM 795 C CA . LYS A 1 97 ? 5.662 13.371 -13.713 1.00 94.44 97 LYS A CA 1
ATOM 796 C C . LYS A 1 97 ? 5.356 11.927 -14.149 1.00 94.44 97 LYS A C 1
ATOM 798 O O . LYS A 1 97 ? 5.821 11.464 -15.191 1.00 94.44 97 LYS A O 1
ATOM 803 N N . ARG A 1 98 ? 4.578 11.207 -13.330 1.00 93.56 98 ARG A N 1
ATOM 804 C CA . ARG A 1 98 ? 4.192 9.791 -13.507 1.00 93.56 98 ARG A CA 1
ATOM 805 C C . ARG A 1 98 ? 5.352 8.786 -13.453 1.00 93.56 98 ARG A C 1
ATOM 807 O O . ARG A 1 98 ? 5.248 7.687 -13.994 1.00 93.56 98 ARG A O 1
ATOM 814 N N . ARG A 1 99 ? 6.451 9.141 -12.782 1.00 94.81 99 ARG A N 1
ATOM 815 C CA . ARG A 1 99 ? 7.592 8.259 -12.480 1.00 94.81 99 ARG A CA 1
ATOM 816 C C . ARG A 1 99 ? 7.895 8.266 -10.972 1.00 94.81 99 ARG A C 1
ATOM 818 O O . ARG A 1 99 ? 8.987 8.668 -10.576 1.00 94.81 99 ARG A O 1
ATOM 825 N N . PRO A 1 100 ? 6.918 7.897 -10.122 1.00 95.88 100 PRO A N 1
ATOM 826 C CA . PRO A 1 100 ? 7.069 7.967 -8.672 1.00 95.88 100 PRO A CA 1
ATOM 827 C C . PRO A 1 100 ? 8.203 7.064 -8.182 1.00 95.88 100 PRO A C 1
ATOM 829 O O . PRO A 1 100 ? 8.319 5.920 -8.622 1.00 95.88 100 PRO A O 1
ATOM 832 N N . ILE A 1 101 ? 9.004 7.574 -7.240 1.00 91.81 101 ILE A N 1
ATOM 833 C CA . ILE A 1 101 ? 10.113 6.816 -6.639 1.00 91.81 101 ILE A CA 1
ATOM 834 C C . ILE A 1 101 ? 9.716 6.052 -5.363 1.00 91.81 101 ILE A C 1
ATOM 836 O O . ILE A 1 101 ? 10.166 4.932 -5.147 1.00 91.81 101 ILE A O 1
ATOM 840 N N . ALA A 1 102 ? 8.846 6.645 -4.547 1.00 93.75 102 ALA A N 1
ATOM 841 C CA . ALA A 1 102 ? 8.123 5.991 -3.463 1.00 93.75 102 ALA A CA 1
ATOM 842 C C . ALA A 1 102 ? 6.787 5.443 -3.985 1.00 93.75 102 ALA A C 1
ATOM 844 O O . ALA A 1 102 ? 5.988 6.202 -4.540 1.00 93.75 102 ALA A O 1
ATOM 845 N N . TRP A 1 103 ? 6.551 4.142 -3.856 1.00 96.94 103 TRP A N 1
ATOM 846 C CA . TRP A 1 103 ? 5.312 3.486 -4.269 1.00 96.94 103 TRP A CA 1
ATOM 847 C C . TRP A 1 103 ? 4.444 3.218 -3.052 1.00 96.94 103 TRP A C 1
ATOM 849 O O . TRP A 1 103 ? 4.879 2.557 -2.118 1.00 96.94 103 TRP A O 1
ATOM 859 N N . HIS A 1 104 ? 3.216 3.731 -3.068 1.00 97.94 104 HIS A N 1
ATOM 860 C CA . HIS A 1 104 ? 2.248 3.484 -2.009 1.00 97.94 104 HIS A CA 1
ATOM 861 C C . HIS A 1 104 ? 1.428 2.242 -2.366 1.00 97.94 104 HIS A C 1
ATOM 863 O O . HIS A 1 104 ? 0.539 2.300 -3.223 1.00 97.94 104 HIS A O 1
ATOM 869 N N . LEU A 1 105 ? 1.760 1.132 -1.711 1.00 98.44 105 LEU A N 1
ATOM 870 C CA . LEU A 1 105 ? 1.037 -0.123 -1.816 1.00 98.44 105 LEU A CA 1
ATOM 871 C C . LEU A 1 105 ? -0.158 -0.132 -0.866 1.00 98.44 105 LEU A C 1
ATOM 873 O O . LEU A 1 105 ? -0.031 0.248 0.297 1.00 98.44 105 LEU A O 1
ATOM 877 N N . THR A 1 106 ? -1.306 -0.591 -1.351 1.00 98.62 106 THR A N 1
ATOM 878 C CA . THR A 1 106 ? -2.534 -0.670 -0.562 1.00 98.62 106 THR A CA 1
ATOM 879 C C . THR A 1 106 ? -3.343 -1.913 -0.906 1.00 98.62 106 THR A C 1
ATOM 881 O O . THR A 1 106 ? -3.400 -2.342 -2.060 1.00 98.62 106 THR A O 1
ATOM 884 N N . SER A 1 107 ? -3.991 -2.486 0.104 1.00 98.62 107 SER A N 1
ATOM 885 C CA . SER A 1 107 ? -5.083 -3.443 -0.086 1.00 98.62 107 SER A CA 1
ATOM 886 C C . SER A 1 107 ? -6.278 -2.784 -0.793 1.00 98.62 107 SER A C 1
ATOM 888 O O . SER A 1 107 ? -6.472 -1.575 -0.639 1.00 98.62 107 SER A O 1
ATOM 890 N N . PRO A 1 108 ? -7.129 -3.542 -1.502 1.00 97.88 108 PRO A N 1
ATOM 891 C CA . PRO A 1 108 ? -8.237 -2.983 -2.283 1.00 97.88 108 PRO A CA 1
ATOM 892 C C . PRO A 1 108 ? -9.187 -2.048 -1.523 1.00 97.88 108 PRO A C 1
ATOM 894 O O . PRO A 1 108 ? -9.686 -1.085 -2.109 1.00 97.88 108 PRO A O 1
ATOM 897 N N . LYS A 1 109 ? -9.445 -2.296 -0.231 1.00 97.19 109 LYS A N 1
ATOM 898 C CA . LYS A 1 109 ? -10.282 -1.426 0.618 1.00 97.19 109 LYS A CA 1
ATOM 899 C C . LYS A 1 109 ? -9.473 -0.507 1.538 1.00 97.19 109 LYS A C 1
ATOM 901 O O . LYS A 1 109 ? -10.063 0.222 2.333 1.00 97.19 109 LYS A O 1
ATOM 906 N N . GLY A 1 110 ? -8.147 -0.499 1.418 1.00 96.88 110 GLY A N 1
ATOM 907 C CA . GLY A 1 110 ? -7.257 0.366 2.191 1.00 96.88 110 GLY A CA 1
ATOM 908 C C . GLY A 1 110 ? -7.033 -0.059 3.642 1.00 96.88 110 GLY A C 1
ATOM 909 O O . GLY A 1 110 ? -6.590 0.767 4.437 1.00 96.88 110 GLY A O 1
ATOM 910 N N . THR A 1 111 ? -7.328 -1.313 4.000 1.00 97.75 111 THR A N 1
ATOM 911 C CA . THR A 1 111 ? -7.053 -1.853 5.341 1.00 97.75 111 THR A CA 1
ATOM 912 C C . THR A 1 111 ? -5.552 -1.922 5.632 1.00 97.75 111 THR A C 1
ATOM 914 O O . THR A 1 111 ? -5.110 -1.526 6.710 1.00 97.75 111 THR A O 1
ATOM 917 N N . PHE A 1 112 ? -4.769 -2.408 4.668 1.00 98.31 112 PHE A N 1
ATOM 918 C CA . PHE A 1 112 ? -3.312 -2.467 4.725 1.00 98.31 112 PHE A CA 1
ATOM 919 C C . PHE A 1 112 ? -2.695 -1.456 3.760 1.00 98.31 112 PHE A C 1
ATOM 921 O O . PHE A 1 112 ? -3.071 -1.423 2.589 1.00 98.31 112 PHE A O 1
ATOM 928 N N . GLN A 1 113 ? -1.739 -0.662 4.237 1.00 97.94 113 GLN A N 1
ATOM 929 C CA . GLN A 1 113 ? -1.053 0.389 3.498 1.00 97.94 113 GLN A CA 1
ATOM 930 C C . GLN A 1 113 ? 0.421 0.481 3.916 1.00 97.94 113 GLN A C 1
ATOM 932 O O . GLN A 1 113 ? 0.766 0.473 5.102 1.00 97.94 113 GLN A O 1
ATOM 937 N N . THR A 1 114 ? 1.300 0.601 2.924 1.00 96.88 114 THR A N 1
ATOM 938 C CA . THR A 1 114 ? 2.739 0.812 3.118 1.00 96.88 114 THR A CA 1
ATOM 939 C C . THR A 1 114 ? 3.327 1.590 1.947 1.00 96.88 114 THR A C 1
ATOM 941 O O . THR A 1 114 ? 2.824 1.530 0.825 1.00 96.88 114 THR A O 1
ATOM 944 N N . ILE A 1 115 ? 4.402 2.327 2.193 1.00 95.94 115 ILE A N 1
ATOM 945 C CA . ILE A 1 115 ? 5.185 2.995 1.164 1.00 95.94 115 ILE A CA 1
ATOM 946 C C . ILE A 1 115 ? 6.523 2.266 1.035 1.00 95.94 115 ILE A C 1
ATOM 948 O O . ILE A 1 115 ? 7.224 2.058 2.021 1.00 95.94 115 ILE A O 1
ATOM 952 N N . VAL A 1 116 ? 6.888 1.904 -0.193 1.00 94.25 116 VAL A N 1
ATOM 953 C CA . VAL A 1 116 ? 8.151 1.229 -0.513 1.00 94.25 116 VAL A CA 1
ATOM 954 C C . VAL A 1 116 ? 8.986 2.078 -1.462 1.00 94.25 116 VAL A C 1
ATOM 956 O O . VAL A 1 116 ? 8.455 2.754 -2.349 1.00 94.25 116 VAL A O 1
ATOM 959 N N . TYR A 1 117 ? 10.307 2.046 -1.311 1.00 91.12 117 TYR A N 1
ATOM 960 C CA . TYR A 1 117 ? 11.205 2.701 -2.256 1.00 91.12 117 TYR A CA 1
ATOM 961 C C . TYR A 1 117 ? 11.505 1.784 -3.444 1.00 91.12 117 TYR A C 1
ATOM 963 O O . TYR A 1 117 ? 12.194 0.775 -3.304 1.00 91.12 117 TYR A O 1
ATOM 971 N N . TYR A 1 118 ? 11.015 2.134 -4.639 1.00 89.06 118 TYR A N 1
ATOM 972 C CA . TYR A 1 118 ? 11.006 1.176 -5.752 1.00 89.06 118 TYR A CA 1
ATOM 973 C C . TYR A 1 118 ? 12.401 0.749 -6.223 1.00 89.06 118 TYR A C 1
ATOM 975 O O . TYR A 1 118 ? 12.546 -0.359 -6.723 1.00 89.06 118 TYR A O 1
ATOM 983 N N . HIS A 1 119 ? 13.430 1.588 -6.048 1.00 87.50 119 HIS A N 1
ATOM 984 C CA . HIS A 1 119 ? 14.796 1.248 -6.472 1.00 87.50 119 HIS A CA 1
ATOM 985 C C . HIS A 1 119 ? 15.371 0.065 -5.684 1.00 87.50 119 HIS A C 1
ATOM 987 O O . HIS A 1 119 ? 16.337 -0.545 -6.130 1.00 87.50 119 HIS A O 1
ATOM 993 N N . ARG A 1 120 ? 14.799 -0.226 -4.509 1.00 86.94 120 ARG A N 1
ATOM 994 C CA . ARG A 1 120 ? 15.178 -1.347 -3.648 1.00 86.94 120 ARG A CA 1
ATOM 995 C C . ARG A 1 120 ? 14.110 -2.429 -3.577 1.00 86.94 120 ARG A C 1
ATOM 997 O O . ARG A 1 120 ? 14.388 -3.495 -3.061 1.00 86.94 120 ARG A O 1
ATOM 1004 N N . PHE A 1 121 ? 12.904 -2.188 -4.091 1.00 93.19 121 PHE A N 1
ATOM 1005 C CA . PHE A 1 121 ? 11.774 -3.097 -3.917 1.00 93.19 121 PHE A CA 1
ATOM 1006 C C . PHE A 1 121 ? 11.855 -4.324 -4.841 1.00 93.19 121 PHE A C 1
ATOM 1008 O O . PHE A 1 121 ? 11.148 -4.429 -5.843 1.00 93.19 121 PHE A O 1
ATOM 1015 N N . ASP A 1 122 ? 12.735 -5.253 -4.487 1.00 93.81 122 ASP A N 1
ATOM 1016 C CA . ASP A 1 122 ? 13.004 -6.502 -5.199 1.00 93.81 122 ASP A CA 1
ATOM 1017 C C . ASP A 1 122 ? 12.175 -7.693 -4.663 1.00 93.81 122 ASP A C 1
ATOM 1019 O O . ASP A 1 122 ? 11.258 -7.542 -3.844 1.00 93.81 122 ASP A O 1
ATOM 1023 N N . ARG A 1 123 ? 12.503 -8.905 -5.131 1.00 96.38 123 ARG A N 1
ATOM 1024 C CA . ARG A 1 123 ? 11.916 -10.175 -4.673 1.00 96.38 123 ARG A CA 1
ATOM 1025 C C . ARG A 1 123 ? 11.975 -10.360 -3.159 1.00 96.38 123 ARG A C 1
ATOM 1027 O O . ARG A 1 123 ? 10.999 -10.831 -2.570 1.00 96.38 123 ARG A O 1
ATOM 1034 N N . ASN A 1 124 ? 13.101 -10.031 -2.534 1.00 95.62 124 ASN A N 1
ATOM 1035 C CA . ASN A 1 124 ? 13.314 -10.233 -1.104 1.00 95.62 124 ASN A CA 1
ATOM 1036 C C . ASN A 1 124 ? 12.436 -9.283 -0.297 1.00 95.62 124 ASN A C 1
ATOM 1038 O O . ASN A 1 124 ? 11.779 -9.719 0.645 1.00 95.62 124 ASN A O 1
ATOM 1042 N N . HIS A 1 125 ? 12.344 -8.023 -0.719 1.00 95.56 125 HIS A N 1
ATOM 1043 C CA . HIS A 1 125 ? 11.482 -7.033 -0.081 1.00 95.56 125 HIS A CA 1
ATOM 1044 C C . HIS A 1 125 ? 10.006 -7.420 -0.212 1.00 95.56 125 HIS A C 1
ATOM 1046 O O . HIS A 1 125 ? 9.275 -7.416 0.775 1.00 95.56 125 HIS A O 1
ATOM 1052 N N . LEU A 1 126 ? 9.557 -7.845 -1.397 1.00 97.38 126 LEU A N 1
ATOM 1053 C CA . LEU A 1 126 ? 8.187 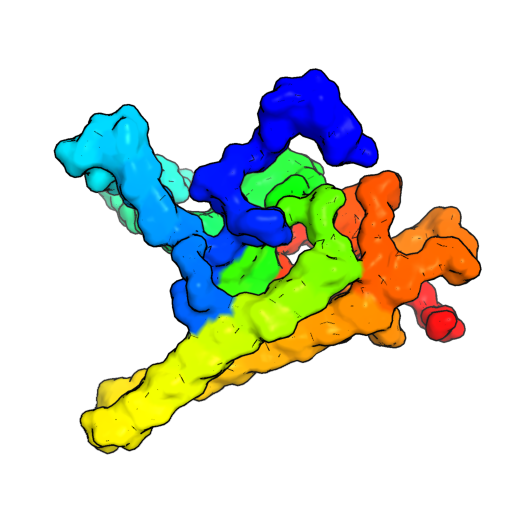-8.334 -1.570 1.00 97.38 126 LEU A CA 1
ATOM 1054 C C . LEU A 1 126 ? 7.909 -9.590 -0.722 1.00 97.38 126 LEU A C 1
ATOM 1056 O O . LEU A 1 126 ? 6.833 -9.725 -0.139 1.00 97.38 126 LEU A O 1
ATOM 1060 N N . THR A 1 127 ? 8.880 -10.500 -0.617 1.00 97.50 127 THR A N 1
ATOM 1061 C CA . THR A 1 127 ? 8.770 -11.699 0.229 1.00 97.50 127 THR A CA 1
ATOM 1062 C C . THR A 1 127 ? 8.669 -11.327 1.706 1.00 97.50 127 THR A C 1
ATOM 1064 O O . THR A 1 127 ? 7.808 -11.856 2.407 1.00 97.50 127 THR A O 1
ATOM 1067 N N . LEU A 1 128 ? 9.496 -10.388 2.168 1.00 96.56 128 LEU A N 1
ATOM 1068 C CA . LEU A 1 128 ? 9.493 -9.888 3.538 1.00 96.56 128 LEU A CA 1
ATOM 1069 C C . LEU A 1 128 ? 8.179 -9.182 3.882 1.00 96.56 128 LEU A C 1
ATOM 1071 O O . LEU A 1 128 ? 7.588 -9.490 4.916 1.00 96.56 128 LEU A O 1
ATOM 1075 N N . LEU A 1 129 ? 7.680 -8.313 2.993 1.00 97.44 129 LEU A N 1
ATOM 1076 C CA . LEU A 1 129 ? 6.398 -7.622 3.154 1.00 97.44 129 LEU A CA 1
ATOM 1077 C C . LEU A 1 129 ? 5.275 -8.615 3.473 1.00 97.44 129 LEU A C 1
ATOM 1079 O O . LEU A 1 129 ? 4.509 -8.418 4.416 1.00 97.44 129 LEU A O 1
ATOM 1083 N N . ARG A 1 130 ? 5.217 -9.713 2.713 1.00 97.81 130 ARG A N 1
ATOM 1084 C CA . ARG A 1 130 ? 4.232 -10.781 2.909 1.00 97.81 130 ARG A CA 1
ATOM 1085 C C . ARG A 1 130 ? 4.485 -11.582 4.183 1.00 97.81 130 ARG A C 1
ATOM 1087 O O . ARG A 1 130 ? 3.575 -11.797 4.979 1.00 97.81 130 ARG A O 1
ATOM 1094 N N . ALA A 1 131 ? 5.717 -12.055 4.361 1.00 97.25 131 ALA A N 1
ATOM 1095 C CA . ALA A 1 131 ? 6.062 -13.001 5.416 1.00 97.25 131 ALA A CA 1
ATOM 1096 C C . ALA A 1 131 ? 5.995 -12.386 6.817 1.00 97.25 131 ALA A C 1
ATOM 1098 O O . ALA A 1 131 ? 5.668 -13.110 7.759 1.00 97.25 131 ALA A O 1
ATOM 1099 N N . ARG A 1 132 ? 6.285 -11.084 6.924 1.00 96.00 132 ARG A N 1
ATOM 1100 C CA . ARG A 1 132 ? 6.318 -10.315 8.166 1.00 96.00 132 ARG A CA 1
ATOM 1101 C C . ARG A 1 132 ? 5.093 -9.414 8.291 1.00 96.00 132 ARG A C 1
ATOM 1103 O O . ARG A 1 132 ? 4.154 -9.767 8.986 1.00 96.00 132 ARG A O 1
ATOM 1110 N N . TYR A 1 133 ? 5.059 -8.283 7.593 1.00 97.19 133 TYR A N 1
ATOM 1111 C CA . TYR A 1 133 ? 4.097 -7.216 7.897 1.00 97.19 133 TYR A CA 1
ATOM 1112 C C . TYR A 1 133 ? 2.644 -7.574 7.601 1.00 97.19 133 TYR A C 1
ATOM 1114 O O . TYR A 1 133 ? 1.762 -7.282 8.407 1.00 97.19 133 TYR A O 1
ATOM 1122 N N . VAL A 1 134 ? 2.378 -8.231 6.470 1.00 98.12 134 VAL A N 1
ATOM 1123 C CA . VAL A 1 134 ? 1.019 -8.679 6.132 1.00 98.12 134 VAL A CA 1
ATOM 1124 C C . VAL A 1 134 ? 0.553 -9.776 7.093 1.00 98.12 134 VAL A C 1
ATOM 1126 O O . VAL A 1 134 ? -0.600 -9.763 7.526 1.00 98.12 134 VAL A O 1
ATOM 1129 N N . ARG A 1 135 ? 1.450 -10.694 7.480 1.00 97.75 135 ARG A N 1
ATOM 1130 C CA . ARG A 1 135 ? 1.165 -11.727 8.485 1.00 97.75 135 ARG A CA 1
ATOM 1131 C C . ARG A 1 135 ? 0.823 -11.113 9.843 1.00 97.75 135 ARG A C 1
ATOM 1133 O O . ARG A 1 135 ? -0.236 -11.431 10.375 1.00 97.75 135 ARG A O 1
ATOM 1140 N N . GLU A 1 136 ? 1.665 -10.220 10.354 1.00 97.50 136 GLU A N 1
ATOM 1141 C CA . GLU A 1 136 ? 1.461 -9.531 11.637 1.00 97.50 136 GLU A CA 1
ATOM 1142 C C . GLU A 1 136 ? 0.140 -8.748 11.644 1.00 97.50 136 GLU A C 1
ATOM 1144 O O . GLU A 1 136 ? -0.669 -8.886 12.562 1.00 97.50 136 GLU A O 1
ATOM 1149 N N . ALA A 1 137 ? -0.161 -8.017 10.562 1.00 97.69 137 ALA A N 1
ATOM 1150 C CA . ALA A 1 137 ? -1.431 -7.306 10.427 1.00 97.69 137 ALA A CA 1
ATOM 1151 C C . ALA A 1 137 ? -2.643 -8.257 10.477 1.00 97.69 137 ALA A C 1
ATOM 1153 O O . ALA A 1 137 ? -3.642 -7.958 11.138 1.00 97.69 137 ALA A O 1
ATOM 1154 N N . LEU A 1 138 ? -2.570 -9.421 9.818 1.00 98.44 138 LEU A N 1
ATOM 1155 C CA . LEU A 1 138 ? -3.625 -10.439 9.884 1.00 98.44 138 LEU A CA 1
ATOM 1156 C C . LEU A 1 138 ? -3.771 -11.035 11.286 1.00 98.44 138 LEU A C 1
ATOM 1158 O O . LEU A 1 138 ? -4.896 -11.258 11.734 1.00 98.44 138 LEU A O 1
ATOM 1162 N N . GLU A 1 139 ? -2.667 -11.313 11.973 1.00 98.19 139 GLU A N 1
ATOM 1163 C CA . GLU A 1 139 ? -2.675 -11.843 13.338 1.00 98.19 139 GLU A CA 1
ATOM 1164 C C . GLU A 1 139 ? -3.275 -10.833 14.323 1.00 98.19 139 GLU A C 1
ATOM 1166 O O . GLU A 1 139 ? -4.167 -11.188 15.098 1.00 98.19 139 GLU A O 1
ATOM 1171 N N . SER A 1 140 ? -2.899 -9.556 14.209 1.00 98.00 140 SER A N 1
ATOM 1172 C CA . SER A 1 140 ? -3.488 -8.455 14.976 1.00 98.00 140 SER A CA 1
ATOM 1173 C C . SER A 1 140 ? -4.998 -8.328 14.741 1.00 98.00 140 SER A C 1
ATOM 1175 O O . SER A 1 140 ? -5.776 -8.259 15.698 1.00 98.00 140 SER A O 1
ATOM 1177 N N . LEU A 1 141 ? -5.451 -8.367 13.482 1.00 98.31 141 LEU A N 1
ATOM 1178 C CA . LEU A 1 141 ? -6.878 -8.305 13.151 1.00 98.31 141 LEU A CA 1
ATOM 1179 C C . LEU A 1 141 ? -7.656 -9.522 13.675 1.00 98.31 141 LEU A C 1
ATOM 1181 O O . LEU A 1 141 ? -8.763 -9.365 14.189 1.00 98.31 141 LEU A O 1
ATOM 1185 N N . ARG A 1 142 ? -7.086 -10.730 13.586 1.00 98.31 142 ARG A N 1
ATOM 1186 C CA . ARG A 1 142 ? -7.703 -11.963 14.111 1.00 98.31 142 ARG A CA 1
ATOM 1187 C C . ARG A 1 142 ? -7.807 -11.951 15.630 1.00 98.31 142 ARG A C 1
ATOM 1189 O O . ARG A 1 142 ? -8.830 -12.371 16.165 1.00 98.31 142 ARG A O 1
ATOM 1196 N N . LYS A 1 143 ? -6.789 -11.435 16.320 1.00 97.56 143 LYS A N 1
ATOM 1197 C CA . LYS A 1 143 ? -6.832 -11.241 17.771 1.00 97.56 143 LYS A CA 1
ATOM 1198 C C . LYS A 1 143 ? -7.962 -10.284 18.159 1.00 97.56 143 LYS A C 1
ATOM 1200 O O . LYS A 1 143 ? -8.799 -10.644 18.982 1.00 97.56 143 LYS A O 1
ATOM 1205 N N . GLN A 1 144 ? -8.047 -9.126 17.499 1.00 96.75 144 GLN A N 1
ATOM 1206 C CA . GLN A 1 144 ? -9.139 -8.167 17.711 1.00 96.75 144 GLN A CA 1
ATOM 1207 C C . GLN A 1 144 ? -10.518 -8.781 17.425 1.00 96.75 144 GLN A C 1
ATOM 1209 O O . GLN A 1 144 ? -11.488 -8.452 18.105 1.00 96.75 144 GLN A O 1
ATOM 1214 N N . LEU A 1 145 ? -10.622 -9.669 16.429 1.00 97.44 145 LEU A N 1
ATOM 1215 C CA . LEU A 1 145 ? -11.866 -10.375 16.113 1.00 97.44 145 LEU A CA 1
ATOM 1216 C C . LEU A 1 145 ? -12.275 -11.320 17.247 1.00 97.44 145 LEU A C 1
ATOM 1218 O O . LEU A 1 145 ? -13.428 -11.274 17.671 1.00 97.44 145 LEU A O 1
ATOM 1222 N N . GLY A 1 146 ? -11.340 -12.113 17.778 1.00 96.25 146 GLY A N 1
ATOM 1223 C CA . GLY A 1 146 ? -11.604 -12.999 18.917 1.00 96.25 146 GLY A CA 1
ATOM 1224 C C . GLY A 1 146 ? -12.025 -12.235 20.178 1.00 96.25 146 GLY A C 1
ATOM 1225 O O . GLY A 1 146 ? -12.973 -12.622 20.859 1.00 96.25 146 GLY A O 1
ATOM 1226 N N . GLU A 1 147 ? -11.388 -11.096 20.453 1.00 94.69 147 GLU A N 1
ATOM 1227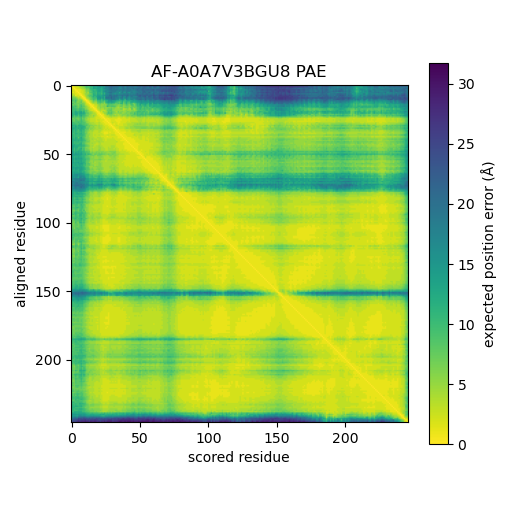 C CA . GLU A 1 147 ? -11.780 -10.203 21.552 1.00 94.69 147 GLU A CA 1
ATOM 1228 C C . GLU A 1 147 ? -13.188 -9.622 21.323 1.00 94.69 147 GLU A C 1
ATOM 1230 O O . GLU A 1 147 ? -14.037 -9.672 22.211 1.00 94.69 147 GLU A O 1
ATOM 1235 N N . ALA A 1 148 ? -13.489 -9.146 20.111 1.00 94.50 148 ALA A N 1
ATOM 1236 C CA . ALA A 1 148 ? -14.800 -8.587 19.778 1.00 94.50 148 ALA A CA 1
ATOM 1237 C C . ALA A 1 148 ? -15.935 -9.624 19.861 1.00 94.50 148 ALA A C 1
ATOM 1239 O O . ALA A 1 148 ? -17.039 -9.282 20.278 1.00 94.50 148 ALA A O 1
ATOM 1240 N N . GLN A 1 149 ? -15.666 -10.885 19.511 1.00 93.50 149 GLN A N 1
ATOM 1241 C CA . GLN A 1 149 ? -16.637 -11.982 19.603 1.00 93.50 149 GLN A CA 1
ATOM 1242 C C . GLN A 1 149 ? -16.980 -12.359 21.053 1.00 93.50 149 GLN A C 1
ATOM 1244 O O . GLN A 1 149 ? -18.075 -12.856 21.312 1.00 93.50 149 GLN A O 1
ATOM 1249 N N . THR A 1 150 ? -16.079 -12.105 22.007 1.00 92.88 150 THR A N 1
ATOM 1250 C CA . THR A 1 150 ? -16.308 -12.384 23.438 1.00 92.88 150 THR A CA 1
ATOM 1251 C C . THR A 1 150 ? -16.896 -11.192 24.203 1.00 92.88 150 THR A C 1
ATOM 1253 O O . THR A 1 150 ? -17.446 -11.375 25.286 1.00 92.88 150 THR A O 1
ATOM 1256 N N . ALA A 1 151 ? -16.853 -9.982 23.631 1.00 86.75 151 ALA A N 1
ATOM 1257 C CA . ALA A 1 151 ? -17.325 -8.742 24.254 1.00 86.75 151 ALA A CA 1
ATOM 1258 C C . ALA A 1 151 ? -18.863 -8.600 24.356 1.00 86.75 151 ALA A C 1
ATOM 1260 O O . ALA A 1 151 ? -19.347 -7.631 24.941 1.00 86.75 151 ALA A O 1
ATOM 1261 N N . GLY A 1 152 ? -19.635 -9.545 23.808 1.00 83.44 152 GLY A N 1
ATOM 1262 C CA . GLY A 1 152 ? -21.100 -9.579 23.876 1.00 83.44 152 GLY A CA 1
ATOM 1263 C C . GLY A 1 152 ? -21.780 -9.597 22.503 1.00 83.44 152 GLY A C 1
ATOM 1264 O O . GLY A 1 152 ? -21.127 -9.621 21.466 1.00 83.44 152 GLY A O 1
ATOM 1265 N N . ALA A 1 153 ? -23.116 -9.593 22.497 1.00 87.31 153 ALA A N 1
ATOM 1266 C CA . ALA A 1 153 ? -23.938 -9.728 21.285 1.00 87.31 153 ALA A CA 1
ATOM 1267 C C . ALA A 1 153 ? -24.765 -8.470 20.959 1.00 87.31 153 ALA A C 1
ATOM 1269 O O . ALA A 1 153 ? -25.765 -8.541 20.242 1.00 87.31 153 ALA A O 1
ATOM 1270 N N . ASP A 1 154 ? -24.387 -7.312 21.506 1.00 92.06 154 ASP A N 1
ATOM 1271 C CA . ASP A 1 154 ? -25.071 -6.067 21.173 1.00 92.06 154 ASP A CA 1
ATOM 1272 C C . ASP A 1 154 ? -24.784 -5.627 19.723 1.00 92.06 154 ASP A C 1
ATOM 1274 O O . ASP A 1 154 ? -23.863 -6.100 19.049 1.00 92.06 154 ASP A O 1
ATOM 1278 N N . ARG A 1 155 ? -25.587 -4.685 19.219 1.00 92.44 155 ARG A N 1
ATOM 1279 C CA . ARG A 1 155 ? -25.476 -4.199 17.836 1.00 92.44 155 ARG A CA 1
ATOM 1280 C C . ARG A 1 155 ? -24.090 -3.628 17.510 1.00 92.44 155 ARG A C 1
ATOM 1282 O O . ARG A 1 155 ? -23.662 -3.714 16.360 1.00 92.44 155 ARG A O 1
ATOM 1289 N N . ARG A 1 156 ? -23.402 -3.019 18.482 1.00 91.81 156 ARG A N 1
ATOM 1290 C CA . ARG A 1 156 ? -22.079 -2.415 18.288 1.00 91.81 156 ARG A CA 1
ATOM 1291 C C . ARG A 1 156 ? -21.002 -3.495 18.204 1.00 91.81 156 ARG A C 1
ATOM 1293 O O . ARG A 1 156 ? -20.142 -3.398 17.332 1.00 91.81 156 ARG A O 1
ATOM 1300 N N . ALA A 1 157 ? -21.075 -4.516 19.053 1.00 91.38 157 ALA A N 1
ATOM 1301 C CA . ALA A 1 157 ? -20.196 -5.678 19.015 1.00 91.38 157 ALA A CA 1
ATOM 1302 C C . ALA A 1 157 ? -20.339 -6.430 17.684 1.00 91.38 157 ALA A C 1
ATOM 1304 O O . ALA A 1 157 ? -19.344 -6.644 16.994 1.00 91.38 157 ALA A O 1
ATOM 1305 N N . LEU A 1 158 ? -21.573 -6.706 17.243 1.00 93.62 158 LEU A N 1
ATOM 1306 C CA . LEU A 1 158 ? -21.837 -7.353 15.951 1.00 93.62 158 LEU A CA 1
ATOM 1307 C C . LEU A 1 158 ? -21.306 -6.534 14.763 1.00 93.62 158 LEU A C 1
ATOM 1309 O O . LEU A 1 158 ? -20.697 -7.086 13.849 1.00 93.62 158 LEU A O 1
ATOM 1313 N N . ALA A 1 159 ? -21.480 -5.207 14.785 1.00 95.81 159 ALA A N 1
ATOM 1314 C CA . ALA A 1 159 ? -20.928 -4.333 13.750 1.00 95.81 159 ALA A CA 1
ATOM 1315 C C . ALA A 1 159 ? -19.390 -4.336 13.742 1.00 95.81 159 ALA A C 1
ATOM 1317 O O . ALA A 1 159 ? -18.780 -4.289 12.674 1.00 95.81 159 ALA A O 1
ATOM 1318 N N . LYS A 1 160 ? -18.755 -4.412 14.919 1.00 95.94 160 LYS A N 1
ATOM 1319 C CA . LYS A 1 160 ? -17.295 -4.492 15.044 1.00 95.94 160 LYS A CA 1
ATOM 1320 C C . LYS A 1 160 ? -16.750 -5.824 14.528 1.00 95.94 160 LYS A C 1
ATOM 1322 O O . LYS A 1 160 ? -15.731 -5.816 13.844 1.00 95.94 160 LYS A O 1
ATOM 1327 N N . VAL A 1 161 ? -17.429 -6.933 14.817 1.00 97.31 161 VAL A N 1
ATOM 1328 C CA . VAL A 1 161 ? -17.105 -8.261 14.272 1.00 97.31 161 VAL A CA 1
ATOM 1329 C C . VAL A 1 161 ? -17.153 -8.230 12.743 1.00 97.31 161 VAL A C 1
ATOM 1331 O O . VAL A 1 161 ? -16.152 -8.542 12.107 1.00 97.31 161 VAL A O 1
ATOM 1334 N N . ALA A 1 162 ? -18.248 -7.734 12.157 1.00 97.44 162 ALA A N 1
ATOM 1335 C CA . ALA A 1 162 ? -18.390 -7.639 10.703 1.00 97.44 162 ALA A CA 1
ATOM 1336 C C . ALA A 1 162 ? -17.327 -6.730 10.046 1.00 97.44 162 ALA A C 1
ATOM 1338 O O . ALA A 1 162 ? -16.803 -7.056 8.980 1.00 97.44 162 ALA A O 1
ATOM 1339 N N . ASP A 1 163 ? -16.974 -5.599 10.675 1.00 98.00 163 ASP A N 1
ATOM 1340 C CA . ASP A 1 163 ? -15.879 -4.725 10.218 1.00 98.00 163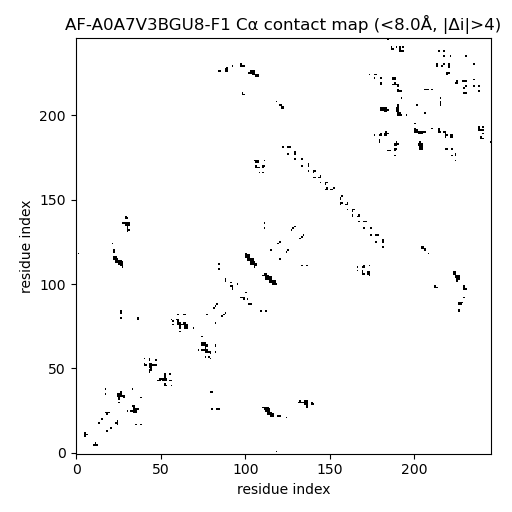 ASP A CA 1
ATOM 1341 C C . ASP A 1 163 ? -14.528 -5.458 10.214 1.00 98.00 163 ASP A C 1
ATOM 1343 O O . ASP A 1 163 ? -13.777 -5.377 9.243 1.00 98.00 163 ASP A O 1
ATOM 1347 N N . LEU A 1 164 ? -14.221 -6.201 11.280 1.00 98.25 164 LEU A N 1
ATOM 1348 C CA . LEU A 1 164 ? -12.973 -6.955 11.395 1.00 98.25 164 LEU A CA 1
ATOM 1349 C C . LEU A 1 164 ? -12.900 -8.114 10.395 1.00 98.25 164 LEU A C 1
ATOM 1351 O O . LEU A 1 164 ? -11.858 -8.304 9.774 1.00 98.25 164 LEU A O 1
ATOM 1355 N N . GLU A 1 165 ? -13.996 -8.838 10.174 1.00 98.56 165 GLU A N 1
ATOM 1356 C CA . GLU A 1 165 ? -14.082 -9.871 9.134 1.00 98.56 165 GLU A CA 1
ATOM 1357 C C . GLU A 1 165 ? -13.846 -9.280 7.738 1.00 98.56 165 GLU A C 1
ATOM 1359 O O . GLU A 1 165 ? -13.059 -9.817 6.954 1.00 98.56 165 GLU A O 1
ATOM 1364 N N . ALA A 1 166 ? -14.459 -8.130 7.438 1.00 98.75 166 ALA A N 1
ATOM 1365 C CA . ALA A 1 166 ? -14.272 -7.441 6.165 1.00 98.75 166 ALA A CA 1
ATOM 1366 C C . ALA A 1 166 ? -12.824 -6.966 5.955 1.00 98.75 166 ALA A C 1
ATOM 1368 O O . ALA A 1 166 ? -12.330 -7.019 4.825 1.00 98.75 166 ALA A O 1
ATOM 1369 N N . LYS A 1 167 ? -12.156 -6.522 7.026 1.00 98.69 167 LYS A N 1
ATOM 1370 C CA . LYS A 1 167 ? -10.738 -6.133 7.036 1.00 98.69 167 LYS A CA 1
ATOM 1371 C C . LYS A 1 167 ? -9.813 -7.328 6.839 1.00 98.69 167 LYS A C 1
ATOM 1373 O O . LYS A 1 167 ? -8.906 -7.259 6.019 1.00 98.69 167 LYS A O 1
ATOM 1378 N N . ILE A 1 168 ? -10.059 -8.440 7.532 1.00 98.81 168 ILE A N 1
ATOM 1379 C CA . ILE A 1 168 ? -9.287 -9.679 7.353 1.00 98.81 168 ILE A CA 1
ATOM 1380 C C . ILE A 1 168 ? -9.390 -10.157 5.902 1.00 98.81 168 ILE A C 1
ATOM 1382 O O . ILE A 1 168 ? -8.363 -10.440 5.289 1.00 98.81 168 ILE A O 1
ATOM 1386 N N . ALA A 1 169 ? -10.598 -10.179 5.334 1.00 98.81 169 ALA A N 1
ATOM 1387 C CA . ALA A 1 169 ? -10.808 -10.574 3.943 1.00 98.81 169 ALA A CA 1
ATOM 1388 C C . ALA A 1 169 ? -10.065 -9.660 2.949 1.00 98.81 169 ALA A C 1
ATOM 1390 O O .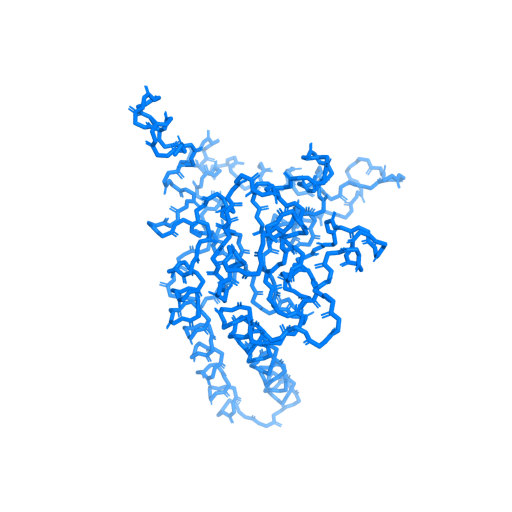 ALA A 1 169 ? -9.501 -10.143 1.971 1.00 98.81 169 ALA A O 1
ATOM 1391 N N . ASP A 1 170 ? -10.030 -8.349 3.205 1.00 98.88 170 ASP A N 1
ATOM 1392 C CA . ASP A 1 170 ? -9.301 -7.377 2.377 1.00 98.88 170 ASP A CA 1
ATOM 1393 C C . ASP A 1 170 ? -7.780 -7.598 2.411 1.00 98.88 170 ASP A C 1
ATOM 1395 O O . ASP A 1 170 ? -7.124 -7.606 1.371 1.00 98.88 170 ASP A O 1
ATOM 1399 N N . VAL A 1 171 ? -7.213 -7.843 3.597 1.00 98.81 171 VAL A N 1
ATOM 1400 C CA . VAL A 1 171 ? -5.773 -8.116 3.744 1.00 98.81 171 VAL A CA 1
ATOM 1401 C C . VAL A 1 171 ? -5.398 -9.495 3.183 1.00 98.81 171 VAL A C 1
ATOM 1403 O O . VAL A 1 171 ? -4.305 -9.660 2.646 1.00 98.81 171 VAL A O 1
ATOM 1406 N N . GLN A 1 172 ? -6.300 -10.479 3.231 1.00 98.81 172 GLN A N 1
ATOM 1407 C CA . GLN A 1 172 ? -6.101 -11.776 2.573 1.00 98.81 172 GLN A CA 1
ATOM 1408 C C . GLN A 1 172 ? -6.101 -11.662 1.041 1.00 98.81 172 GLN A C 1
ATOM 1410 O O . GLN A 1 172 ? -5.238 -12.256 0.397 1.00 98.81 172 GLN A O 1
ATOM 1415 N N . ASP A 1 173 ? -7.018 -10.882 0.453 1.00 98.88 173 ASP A N 1
ATOM 1416 C CA . ASP A 1 173 ? -7.000 -10.590 -0.992 1.00 98.88 173 ASP A CA 1
ATOM 1417 C C . ASP A 1 173 ? -5.715 -9.841 -1.382 1.00 98.88 173 ASP A C 1
ATOM 1419 O O . ASP A 1 173 ? -5.082 -10.141 -2.396 1.00 98.88 173 ASP A O 1
ATOM 1423 N N . PHE A 1 174 ? -5.265 -8.910 -0.537 1.00 98.81 174 PHE A N 1
ATOM 1424 C CA . PHE A 1 174 ? -3.983 -8.238 -0.722 1.00 98.81 174 PHE A CA 1
ATOM 1425 C C . PHE A 1 174 ? -2.795 -9.215 -0.716 1.00 98.81 174 PHE A C 1
ATOM 1427 O O . PHE A 1 174 ? -1.997 -9.174 -1.653 1.00 98.81 174 PHE A O 1
ATOM 1434 N N . ASP A 1 175 ? -2.687 -10.127 0.262 1.00 98.81 175 ASP A N 1
ATOM 1435 C CA . ASP A 1 175 ? -1.608 -11.132 0.286 1.00 98.81 175 ASP A CA 1
ATOM 1436 C C . ASP A 1 175 ? -1.623 -12.025 -0.960 1.00 98.81 175 ASP A C 1
ATOM 1438 O O . ASP A 1 175 ? -0.574 -12.302 -1.542 1.00 98.81 175 ASP A O 1
ATOM 1442 N N . GLU A 1 176 ? -2.807 -12.440 -1.411 1.00 98.69 176 GLU A N 1
ATOM 1443 C CA . GLU A 1 176 ? -2.954 -13.264 -2.609 1.00 98.69 176 GLU A CA 1
ATOM 1444 C C . GLU A 1 176 ? -2.497 -12.518 -3.873 1.00 98.69 176 GLU A C 1
ATOM 1446 O O . GLU A 1 176 ? -1.783 -13.072 -4.713 1.00 98.69 176 GLU A O 1
ATOM 1451 N N . ARG A 1 177 ? -2.820 -11.228 -4.001 1.00 98.69 177 ARG A N 1
ATOM 1452 C CA . ARG A 1 177 ? -2.318 -10.385 -5.098 1.00 98.69 177 ARG A CA 1
ATOM 1453 C C . ARG A 1 177 ? -0.802 -10.203 -5.026 1.00 98.69 177 ARG A C 1
ATOM 1455 O O . ARG A 1 177 ? -0.138 -10.298 -6.058 1.00 98.69 177 ARG A O 1
ATOM 1462 N N . LEU A 1 178 ? -0.232 -10.011 -3.834 1.00 98.62 178 LEU A N 1
ATOM 1463 C CA . LEU A 1 178 ? 1.223 -9.964 -3.655 1.00 98.62 178 LEU A CA 1
ATOM 1464 C C . LEU A 1 178 ? 1.886 -11.309 -3.989 1.00 98.62 178 LEU A C 1
ATOM 1466 O O . LEU A 1 178 ? 2.962 -11.324 -4.584 1.00 98.62 178 LEU A O 1
ATOM 1470 N N . ARG A 1 179 ? 1.251 -12.443 -3.660 1.00 98.62 179 ARG A N 1
ATOM 1471 C CA . ARG A 1 179 ? 1.716 -13.785 -4.045 1.00 98.62 179 ARG A CA 1
ATOM 1472 C C . ARG A 1 179 ? 1.765 -13.926 -5.560 1.00 98.62 179 ARG A C 1
ATOM 1474 O O . ARG A 1 179 ? 2.781 -14.359 -6.100 1.00 98.62 179 ARG A O 1
ATOM 1481 N N . ARG A 1 180 ? 0.691 -13.529 -6.247 1.00 98.31 180 ARG A N 1
ATOM 1482 C CA . ARG A 1 180 ? 0.631 -13.534 -7.712 1.00 98.31 180 ARG A CA 1
ATOM 1483 C C . ARG A 1 180 ? 1.731 -12.668 -8.315 1.00 98.31 180 ARG A C 1
ATOM 1485 O O . ARG A 1 180 ? 2.414 -13.137 -9.221 1.00 98.31 180 ARG A O 1
ATOM 1492 N N . LEU A 1 181 ? 1.942 -11.458 -7.788 1.00 98.12 181 LEU A N 1
ATOM 1493 C CA . LEU A 1 181 ? 3.027 -10.564 -8.208 1.00 98.12 181 LEU A CA 1
ATOM 1494 C C . LEU A 1 181 ? 4.402 -11.226 -8.038 1.00 98.12 181 LEU A C 1
ATOM 1496 O O . LEU A 1 181 ? 5.192 -11.256 -8.978 1.00 98.12 181 LEU A O 1
ATOM 1500 N N . LEU A 1 182 ? 4.661 -11.796 -6.857 1.00 98.31 182 LEU A N 1
ATOM 1501 C CA . LEU A 1 182 ? 5.923 -12.451 -6.505 1.00 98.31 182 LEU A CA 1
ATOM 1502 C C . LEU A 1 182 ? 6.258 -13.611 -7.448 1.00 98.31 182 LEU A C 1
ATOM 1504 O O . LEU A 1 182 ? 7.408 -13.800 -7.850 1.00 98.31 182 LEU A O 1
ATOM 1508 N N . GLU A 1 183 ? 5.249 -14.405 -7.782 1.00 97.50 183 GLU A N 1
ATOM 1509 C CA . GLU A 1 183 ? 5.395 -15.568 -8.646 1.00 97.50 183 GLU A CA 1
ATOM 1510 C C . GLU A 1 183 ? 5.405 -15.212 -10.133 1.00 97.50 183 GLU A C 1
ATOM 1512 O O . GLU A 1 183 ? 6.050 -15.913 -10.908 1.00 97.50 183 GLU A O 1
ATOM 1517 N N . GLY A 1 184 ? 4.684 -14.160 -10.540 1.00 95.62 184 GLY A N 1
ATOM 1518 C CA . GLY A 1 184 ? 4.563 -13.709 -11.930 1.00 95.62 184 GLY A CA 1
ATOM 1519 C C . GLY A 1 184 ? 4.142 -14.811 -12.905 1.00 95.62 184 GLY A C 1
ATOM 1520 O O . GLY A 1 184 ? 4.583 -14.817 -14.051 1.00 95.62 184 GLY A O 1
ATOM 1521 N N . ARG A 1 185 ? 3.330 -15.775 -12.446 1.00 92.25 185 ARG A N 1
ATOM 1522 C CA . ARG A 1 185 ? 2.899 -16.931 -13.253 1.00 92.25 185 ARG A CA 1
ATOM 1523 C C . ARG A 1 185 ? 1.779 -16.597 -14.227 1.00 92.25 185 ARG A C 1
ATOM 1525 O O . ARG A 1 185 ? 1.696 -17.198 -15.293 1.00 92.25 185 ARG A O 1
ATOM 1532 N N . ASP A 1 186 ? 0.904 -15.668 -13.856 1.00 90.19 186 ASP A N 1
ATOM 1533 C CA . ASP A 1 186 ? -0.189 -15.234 -14.714 1.00 90.19 186 ASP A CA 1
ATOM 1534 C C . ASP A 1 186 ? 0.139 -13.926 -15.435 1.00 90.19 186 ASP A C 1
ATOM 1536 O O . ASP A 1 186 ? 0.932 -13.097 -14.977 1.00 90.19 186 ASP A O 1
ATOM 1540 N N . ARG A 1 187 ? -0.496 -13.751 -16.595 1.00 91.12 187 ARG A N 1
ATOM 1541 C CA . ARG A 1 187 ? -0.269 -12.620 -17.495 1.00 91.12 187 ARG A CA 1
ATOM 1542 C C . ARG A 1 187 ? -0.470 -11.277 -16.801 1.00 91.12 187 ARG A C 1
ATOM 1544 O O . ARG A 1 187 ? 0.277 -10.355 -17.113 1.00 91.12 187 ARG A O 1
ATOM 1551 N N . GLU A 1 188 ? -1.430 -11.171 -15.878 1.00 93.62 188 GLU A N 1
ATOM 1552 C CA . GLU A 1 188 ? -1.770 -9.930 -15.169 1.00 93.62 188 GLU A CA 1
ATOM 1553 C C . GLU A 1 188 ? -0.750 -9.561 -14.084 1.00 93.62 188 GLU A C 1
ATOM 1555 O O . GLU A 1 188 ? -0.537 -8.383 -13.799 1.00 93.62 188 GLU A O 1
ATOM 1560 N N . ALA A 1 189 ? -0.083 -10.562 -13.516 1.00 95.31 189 ALA A N 1
ATOM 1561 C CA . ALA A 1 189 ? 0.851 -10.380 -12.417 1.00 95.31 189 ALA A CA 1
ATOM 1562 C C . ALA A 1 189 ? 2.323 -10.299 -12.843 1.00 95.31 189 ALA A C 1
ATOM 1564 O O . ALA A 1 189 ? 3.145 -9.766 -12.101 1.00 95.31 189 ALA A O 1
ATOM 1565 N N . ARG A 1 190 ? 2.678 -10.824 -14.020 1.00 94.31 190 ARG A N 1
ATOM 1566 C CA . ARG A 1 190 ? 4.078 -10.877 -14.456 1.00 94.31 190 ARG A CA 1
ATOM 1567 C C . ARG A 1 190 ? 4.614 -9.527 -14.926 1.00 94.31 190 ARG A C 1
ATOM 1569 O O . ARG A 1 190 ? 3.895 -8.748 -15.561 1.00 94.31 190 ARG A O 1
ATOM 1576 N N . LEU A 1 191 ? 5.897 -9.292 -14.669 1.00 94.88 191 LEU A N 1
ATOM 1577 C CA . LEU A 1 191 ? 6.676 -8.260 -15.346 1.00 94.88 191 LEU A CA 1
ATOM 1578 C C . LEU A 1 191 ? 6.837 -8.629 -16.827 1.00 94.88 191 LEU A C 1
ATOM 1580 O O . LEU A 1 191 ? 6.992 -9.800 -17.173 1.00 94.88 191 LEU A O 1
ATOM 1584 N N . TRP A 1 192 ? 6.765 -7.627 -17.699 1.00 94.62 192 TRP A N 1
ATOM 1585 C CA . TRP A 1 192 ? 6.915 -7.809 -19.138 1.00 94.62 192 TRP A CA 1
ATOM 1586 C C . TRP A 1 192 ? 7.684 -6.640 -19.739 1.00 94.62 192 TRP A C 1
ATOM 1588 O O . TRP A 1 192 ? 7.234 -5.494 -19.663 1.00 94.62 192 TRP A O 1
ATOM 1598 N N . CYS A 1 193 ? 8.816 -6.944 -20.371 1.00 94.75 193 CYS A N 1
ATOM 1599 C CA . CYS A 1 193 ? 9.708 -5.951 -20.959 1.00 94.75 193 CYS A CA 1
ATOM 1600 C C . CYS A 1 193 ? 9.696 -6.114 -22.487 1.00 94.75 193 CYS A C 1
ATOM 1602 O O . CYS A 1 193 ? 10.339 -7.031 -22.996 1.00 94.75 193 CYS A O 1
ATOM 1604 N N . PRO A 1 194 ? 8.992 -5.257 -23.255 1.00 92.31 194 PRO A N 1
ATOM 1605 C CA . PRO A 1 194 ? 8.797 -5.462 -24.697 1.00 92.31 194 PRO A CA 1
ATOM 1606 C C . PRO A 1 194 ? 10.078 -5.528 -25.543 1.00 92.31 194 PRO A C 1
ATOM 1608 O O . PRO A 1 194 ? 10.039 -6.029 -26.663 1.00 92.31 194 PRO A O 1
ATOM 1611 N N . TRP A 1 195 ? 11.189 -4.995 -25.035 1.00 92.75 195 TRP A N 1
ATOM 1612 C CA . TRP A 1 195 ? 12.494 -4.972 -25.701 1.00 92.75 195 TRP A CA 1
ATOM 1613 C C . TRP A 1 195 ? 13.409 -6.144 -25.330 1.00 92.75 195 TRP A C 1
ATOM 1615 O O . TRP A 1 195 ? 14.450 -6.294 -25.961 1.00 92.75 195 TRP A O 1
ATOM 1625 N N . LYS A 1 196 ? 13.050 -6.955 -24.328 1.00 94.19 196 LYS A N 1
ATOM 1626 C CA . LYS A 1 196 ? 13.832 -8.129 -23.920 1.00 94.19 196 LYS A CA 1
ATOM 1627 C C . LYS A 1 196 ? 13.417 -9.351 -24.743 1.00 94.19 196 LYS A C 1
ATOM 1629 O O . LYS A 1 196 ? 12.229 -9.550 -25.024 1.00 94.19 196 LYS A O 1
ATOM 1634 N N . THR A 1 197 ? 14.383 -10.180 -25.127 1.00 93.38 197 THR A N 1
ATOM 1635 C CA . THR A 1 197 ? 14.106 -11.483 -25.753 1.00 93.38 197 THR A CA 1
ATOM 1636 C C . THR A 1 197 ? 13.400 -12.421 -24.761 1.00 93.38 197 THR A C 1
ATOM 1638 O O . THR A 1 197 ? 13.389 -12.130 -23.564 1.00 93.38 197 THR A O 1
ATOM 1641 N N . PRO A 1 198 ? 12.766 -13.526 -25.207 1.00 90.75 198 PRO A N 1
ATOM 1642 C CA . PRO A 1 198 ? 12.082 -14.452 -24.299 1.00 90.75 198 PRO A CA 1
ATOM 1643 C C . PRO A 1 198 ? 12.953 -14.948 -23.137 1.00 90.75 198 PRO A C 1
ATOM 1645 O O . PRO A 1 198 ? 12.474 -14.975 -22.009 1.00 90.75 198 PRO A O 1
ATOM 1648 N N . ASP A 1 199 ? 14.225 -15.255 -23.399 1.00 92.06 199 ASP A N 1
ATOM 1649 C CA . ASP A 1 199 ? 15.162 -15.775 -22.393 1.00 92.06 199 ASP A CA 1
ATOM 1650 C C . ASP A 1 199 ? 15.644 -14.699 -21.403 1.00 92.06 199 ASP A C 1
ATOM 1652 O O . ASP A 1 199 ? 16.121 -15.013 -20.316 1.00 92.06 199 ASP A O 1
ATOM 1656 N N . GLU A 1 200 ? 15.495 -13.420 -21.758 1.00 93.69 200 GLU A N 1
ATOM 1657 C CA . GLU A 1 200 ? 15.835 -12.272 -20.910 1.00 93.69 200 GLU A CA 1
ATOM 1658 C C . GLU A 1 200 ? 14.636 -11.762 -20.095 1.00 93.69 200 GLU A C 1
ATOM 1660 O O . GLU A 1 200 ? 14.783 -10.837 -19.292 1.00 93.69 200 GLU A O 1
ATOM 1665 N N . GLN A 1 201 ? 13.432 -12.308 -20.306 1.00 93.81 201 GLN A N 1
ATOM 1666 C CA . GLN A 1 201 ? 12.257 -11.875 -19.552 1.00 93.81 201 GLN A CA 1
ATOM 1667 C C . GLN A 1 201 ? 12.405 -12.222 -18.063 1.00 93.81 201 GLN A C 1
ATOM 1669 O O . GLN A 1 201 ? 12.848 -13.319 -17.717 1.00 93.81 201 GLN A O 1
ATOM 1674 N N . PRO A 1 202 ? 11.982 -11.324 -17.158 1.00 93.25 202 PRO A N 1
ATOM 1675 C CA . PRO A 1 202 ? 12.021 -11.594 -15.728 1.00 93.25 202 PRO A CA 1
ATOM 1676 C C . PRO A 1 202 ? 11.095 -12.759 -15.352 1.00 93.25 202 PRO A C 1
ATOM 1678 O O . PRO A 1 202 ? 9.966 -12.881 -15.842 1.00 93.25 202 PRO A O 1
ATOM 1681 N N . VAL A 1 203 ? 11.566 -13.597 -14.427 1.00 91.56 203 VAL A N 1
ATOM 1682 C CA . VAL A 1 203 ? 10.800 -14.715 -13.865 1.00 91.56 203 VAL A CA 1
ATOM 1683 C C . VAL A 1 203 ? 10.288 -14.326 -12.479 1.00 91.56 203 VAL A C 1
ATOM 1685 O O . VAL A 1 203 ? 11.043 -14.219 -11.512 1.00 91.56 203 VAL A O 1
ATOM 1688 N N . GLY A 1 204 ? 8.974 -14.130 -12.373 1.00 94.69 204 GLY A N 1
ATOM 1689 C CA . GLY A 1 204 ? 8.335 -13.602 -11.168 1.00 94.69 204 GLY A CA 1
ATOM 1690 C C . GLY A 1 204 ? 8.638 -12.124 -10.924 1.00 94.69 204 GLY A C 1
ATOM 1691 O O . GLY A 1 204 ? 8.824 -11.356 -11.869 1.00 94.69 204 GLY A O 1
ATOM 1692 N N . TRP A 1 205 ? 8.651 -11.716 -9.654 1.00 97.19 205 TRP A N 1
ATOM 1693 C CA . TRP A 1 205 ? 9.008 -10.350 -9.269 1.00 97.19 205 TRP A CA 1
ATOM 1694 C C . TRP A 1 205 ? 10.528 -10.167 -9.226 1.00 97.19 205 TRP A C 1
ATOM 1696 O O . TRP A 1 205 ? 11.154 -10.406 -8.201 1.00 97.19 205 TRP A O 1
ATOM 1706 N N . GLU A 1 206 ? 11.099 -9.741 -10.348 1.00 95.75 206 GLU A N 1
ATOM 1707 C CA . GLU A 1 206 ? 12.517 -9.390 -10.513 1.00 95.75 206 GLU A CA 1
ATOM 1708 C C . GLU A 1 206 ? 12.617 -8.084 -11.327 1.00 95.75 206 GLU A C 1
ATOM 1710 O O . GLU A 1 206 ? 12.913 -8.117 -12.525 1.00 95.75 206 GLU A O 1
ATOM 1715 N N . PRO A 1 207 ? 12.251 -6.926 -10.743 1.00 95.19 207 PRO A N 1
ATOM 1716 C CA . PRO A 1 207 ? 12.265 -5.659 -11.463 1.00 95.19 207 PRO A CA 1
ATOM 1717 C C . PRO A 1 207 ? 13.699 -5.199 -11.749 1.00 95.19 207 PRO A C 1
ATOM 1719 O O . PRO A 1 207 ? 14.544 -5.153 -10.858 1.00 95.19 207 PRO A O 1
ATOM 1722 N N . ASP A 1 208 ? 13.950 -4.766 -12.982 1.00 93.44 208 ASP A N 1
ATOM 1723 C CA . ASP A 1 208 ? 15.204 -4.122 -13.373 1.00 93.44 208 ASP A CA 1
ATOM 1724 C C . ASP A 1 208 ? 14.986 -2.611 -13.429 1.00 93.44 208 ASP A C 1
ATOM 1726 O O . ASP A 1 208 ? 14.143 -2.099 -14.170 1.00 93.44 208 ASP A O 1
ATOM 1730 N N . ILE A 1 209 ? 15.748 -1.866 -12.635 1.00 89.50 209 ILE A N 1
ATOM 1731 C CA . ILE A 1 209 ? 15.651 -0.407 -12.590 1.00 89.50 209 ILE A CA 1
ATOM 1732 C C . ILE A 1 209 ? 15.869 0.245 -13.966 1.00 89.50 209 ILE A C 1
ATOM 1734 O O . ILE A 1 209 ? 15.254 1.274 -14.263 1.00 89.50 209 ILE A O 1
ATOM 1738 N N . ASN A 1 210 ? 16.687 -0.370 -14.824 1.00 91.31 210 ASN A N 1
ATOM 1739 C CA . ASN A 1 210 ? 17.006 0.151 -16.151 1.00 91.31 210 ASN A CA 1
ATOM 1740 C C . ASN A 1 210 ? 15.835 0.013 -17.134 1.00 91.31 210 ASN A C 1
ATOM 1742 O O . ASN A 1 210 ? 15.767 0.766 -18.103 1.00 91.31 210 ASN A O 1
ATOM 1746 N N . ASP A 1 211 ? 14.867 -0.866 -16.850 1.00 92.38 211 ASP A N 1
ATOM 1747 C CA . ASP A 1 211 ? 13.639 -0.988 -17.644 1.00 92.38 211 ASP A CA 1
ATOM 1748 C C . ASP A 1 211 ? 12.654 0.173 -17.386 1.00 92.38 211 ASP A C 1
ATOM 1750 O O . ASP A 1 211 ? 11.707 0.418 -18.144 1.00 92.38 211 ASP A O 1
ATOM 1754 N N . GLY A 1 212 ? 12.912 0.946 -16.329 1.00 92.44 212 GLY A N 1
ATOM 1755 C CA . GLY A 1 212 ? 12.196 2.160 -15.985 1.00 92.44 212 GLY A CA 1
ATOM 1756 C C . GLY A 1 212 ? 10.875 1.928 -15.248 1.00 92.44 212 GLY A C 1
ATOM 1757 O O . GLY A 1 212 ? 10.190 0.916 -15.384 1.00 92.44 212 GLY A O 1
ATOM 1758 N N . VAL A 1 213 ? 10.466 2.954 -14.491 1.00 95.25 213 VAL A N 1
ATOM 1759 C CA . VAL A 1 213 ? 9.298 2.917 -13.587 1.00 95.25 213 VAL A CA 1
ATOM 1760 C C . VAL A 1 213 ? 8.030 2.377 -14.249 1.00 95.25 213 VAL A C 1
ATOM 1762 O O . VAL A 1 213 ? 7.288 1.633 -13.621 1.00 95.25 213 VAL A O 1
ATOM 1765 N N . ARG A 1 214 ? 7.768 2.736 -15.514 1.00 95.31 214 ARG A N 1
ATOM 1766 C CA . ARG A 1 214 ? 6.523 2.359 -16.203 1.00 95.31 214 ARG A CA 1
ATOM 1767 C C . ARG A 1 214 ? 6.385 0.846 -16.361 1.00 95.31 214 ARG A C 1
ATOM 1769 O O . ARG A 1 214 ? 5.287 0.342 -16.174 1.00 95.31 214 ARG A O 1
ATOM 1776 N N . VAL A 1 215 ? 7.467 0.143 -16.688 1.00 95.88 215 VAL A N 1
ATOM 1777 C CA . VAL A 1 215 ? 7.441 -1.317 -16.841 1.00 95.88 215 VAL A CA 1
ATOM 1778 C C . VAL A 1 215 ? 7.288 -1.986 -15.487 1.00 95.88 215 VAL A C 1
ATOM 1780 O O . VAL A 1 215 ? 6.366 -2.776 -15.293 1.00 95.88 215 VAL A O 1
ATOM 1783 N N . ASN A 1 216 ? 8.124 -1.591 -14.528 1.00 96.94 216 ASN A N 1
ATOM 1784 C CA . ASN A 1 216 ? 8.156 -2.231 -13.217 1.00 96.94 216 ASN A CA 1
ATOM 1785 C C . ASN A 1 216 ? 6.847 -2.043 -12.438 1.00 96.94 216 ASN A C 1
ATOM 1787 O O . ASN A 1 216 ? 6.403 -2.947 -11.738 1.00 96.94 216 ASN A O 1
ATOM 1791 N N . ILE A 1 217 ? 6.188 -0.890 -12.583 1.00 97.62 217 ILE A N 1
ATOM 1792 C CA . ILE A 1 217 ? 4.958 -0.588 -11.844 1.00 97.62 217 ILE A CA 1
ATOM 1793 C C . ILE A 1 217 ? 3.693 -1.189 -12.482 1.00 97.62 217 ILE A C 1
ATOM 1795 O O . ILE A 1 217 ? 2.654 -1.288 -11.830 1.00 97.62 217 ILE A O 1
ATOM 1799 N N . ALA A 1 218 ? 3.752 -1.599 -13.754 1.00 97.75 218 ALA A N 1
ATOM 1800 C CA . ALA A 1 218 ? 2.589 -2.071 -14.503 1.00 97.75 218 ALA A CA 1
ATOM 1801 C C . ALA A 1 218 ? 1.864 -3.279 -13.873 1.00 97.75 218 ALA A C 1
ATOM 1803 O O . ALA A 1 218 ? 0.642 -3.203 -13.730 1.00 97.75 218 ALA A O 1
ATOM 1804 N N . PRO A 1 219 ? 2.527 -4.393 -13.492 1.00 97.50 219 PRO A N 1
ATOM 1805 C CA . PRO A 1 219 ? 1.842 -5.492 -12.797 1.00 97.50 219 PRO A CA 1
ATOM 1806 C C . PRO A 1 219 ? 1.274 -5.069 -11.438 1.00 97.50 219 PRO A C 1
ATOM 1808 O O . PRO A 1 219 ? 0.175 -5.484 -11.080 1.00 97.50 219 PRO A O 1
ATOM 1811 N N . VAL A 1 220 ? 1.961 -4.179 -10.716 1.00 98.12 220 VAL A N 1
ATOM 1812 C CA . VAL A 1 220 ? 1.497 -3.667 -9.418 1.00 98.12 220 VAL A CA 1
ATOM 1813 C C . VAL A 1 220 ? 0.172 -2.913 -9.581 1.00 98.12 220 VAL A C 1
ATOM 1815 O O . VAL A 1 220 ? -0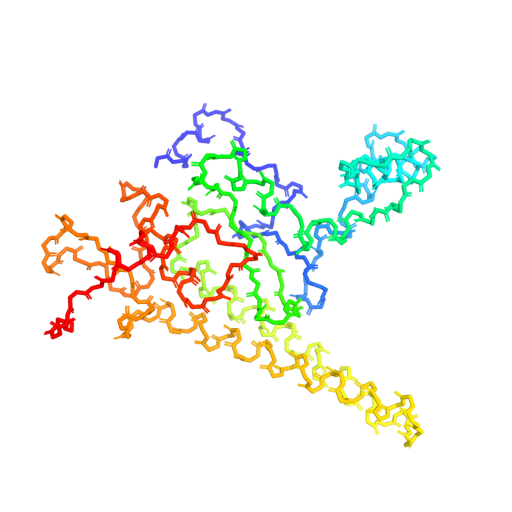.782 -3.153 -8.841 1.00 98.12 220 VAL A O 1
ATOM 1818 N N . GLN A 1 221 ? 0.069 -2.057 -10.605 1.00 98.31 221 GLN A N 1
ATOM 1819 C CA . GLN A 1 221 ? -1.174 -1.344 -10.909 1.00 98.31 221 GLN A CA 1
ATOM 1820 C C . GLN A 1 221 ? -2.281 -2.280 -11.416 1.00 98.31 221 GLN A C 1
ATOM 1822 O O . GLN A 1 221 ? -3.421 -2.146 -10.980 1.00 98.31 221 GLN A O 1
ATOM 1827 N N . ARG A 1 222 ? -1.976 -3.242 -12.302 1.00 97.50 222 ARG A N 1
ATOM 1828 C CA . ARG A 1 222 ? -2.976 -4.204 -12.822 1.00 97.50 222 ARG A CA 1
ATOM 1829 C C . ARG A 1 222 ? -3.608 -5.040 -11.725 1.00 97.50 222 ARG A C 1
ATOM 1831 O O . ARG A 1 222 ? -4.811 -5.280 -11.744 1.00 97.50 222 ARG A O 1
ATOM 1838 N N . LEU A 1 223 ? -2.806 -5.431 -10.743 1.00 98.06 223 LEU A N 1
ATOM 1839 C CA . LEU A 1 223 ? -3.279 -6.154 -9.572 1.00 98.06 223 LEU A CA 1
ATOM 1840 C C . LEU A 1 223 ? -4.013 -5.258 -8.568 1.00 98.06 223 LEU A C 1
ATOM 1842 O O . LEU A 1 223 ? -4.461 -5.761 -7.544 1.00 98.06 223 LEU A O 1
ATOM 1846 N N . GLY A 1 224 ? -4.171 -3.957 -8.833 1.00 98.06 224 GLY A N 1
ATOM 1847 C CA . GLY A 1 224 ? -4.869 -3.031 -7.941 1.00 98.06 224 GLY A CA 1
ATOM 1848 C C . GLY A 1 224 ? -4.163 -2.850 -6.600 1.00 98.06 224 GLY A C 1
ATOM 1849 O O . GLY A 1 224 ? -4.828 -2.650 -5.591 1.00 98.06 224 GLY A O 1
ATOM 1850 N N . LEU A 1 225 ? -2.832 -2.966 -6.585 1.00 98.50 225 LEU A N 1
ATOM 1851 C CA . LEU A 1 225 ? -2.017 -2.867 -5.374 1.00 98.50 225 LEU A CA 1
ATOM 1852 C C . LEU A 1 225 ? -1.570 -1.431 -5.077 1.00 98.50 225 LEU A C 1
ATOM 1854 O O . LEU A 1 225 ? -0.863 -1.220 -4.102 1.00 98.50 225 LEU A O 1
ATOM 1858 N N . LEU A 1 226 ? -1.915 -0.447 -5.913 1.00 98.38 226 LEU A N 1
ATOM 1859 C CA . LEU A 1 226 ? -1.474 0.944 -5.772 1.00 98.38 226 LEU A CA 1
ATOM 1860 C C . LEU A 1 226 ? -2.585 1.845 -5.241 1.00 98.38 226 LEU A C 1
ATOM 1862 O O . LEU A 1 226 ? -3.728 1.755 -5.681 1.00 98.38 226 LEU A O 1
ATOM 1866 N N . ALA A 1 227 ? -2.224 2.806 -4.389 1.00 97.81 227 ALA A N 1
ATOM 1867 C CA . ALA A 1 227 ? -3.171 3.791 -3.856 1.00 97.81 227 ALA A CA 1
ATOM 1868 C C . ALA A 1 227 ? -3.726 4.776 -4.910 1.00 97.81 227 ALA A C 1
ATOM 1870 O O . ALA A 1 227 ? -4.684 5.503 -4.643 1.00 97.81 227 ALA A O 1
ATOM 1871 N N . ALA A 1 228 ? -3.115 4.840 -6.096 1.00 97.62 228 ALA A N 1
ATOM 1872 C CA . ALA A 1 228 ? -3.547 5.657 -7.225 1.00 97.62 228 ALA A CA 1
ATOM 1873 C C . ALA A 1 228 ? -2.934 5.145 -8.538 1.00 97.62 228 ALA A C 1
ATOM 1875 O O . ALA A 1 228 ? -1.836 4.586 -8.547 1.00 97.62 228 ALA A O 1
ATOM 1876 N N . ASP A 1 229 ? -3.605 5.406 -9.659 1.00 97.75 229 ASP A N 1
ATOM 1877 C CA . ASP A 1 229 ? -3.103 5.034 -10.982 1.00 97.75 229 ASP A CA 1
ATOM 1878 C C . ASP A 1 229 ? -1.896 5.881 -11.415 1.00 97.75 229 ASP A C 1
ATOM 1880 O O . ASP A 1 229 ? -1.938 7.115 -11.460 1.00 97.75 229 ASP A O 1
ATOM 1884 N N . VAL A 1 230 ? -0.831 5.201 -11.841 1.00 97.81 230 VAL A N 1
ATOM 1885 C CA . VAL A 1 230 ? 0.414 5.794 -12.360 1.00 97.81 230 VAL A CA 1
ATOM 1886 C C . VAL A 1 230 ? 0.503 5.689 -13.877 1.00 97.81 230 VAL A C 1
ATOM 1888 O O . VAL A 1 230 ? 1.049 6.568 -14.545 1.00 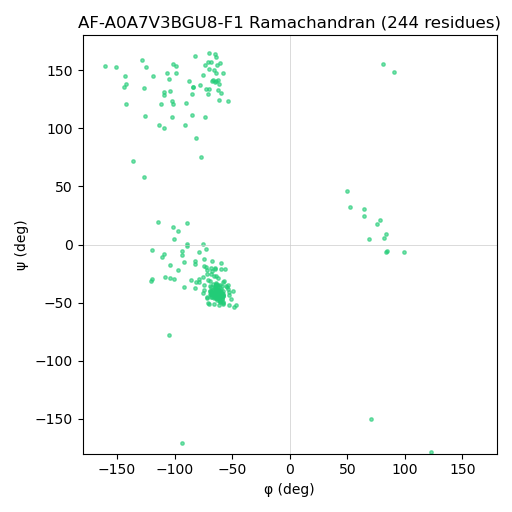97.81 230 VAL A O 1
ATOM 1891 N N . LEU A 1 231 ? -0.108 4.673 -14.472 1.00 97.56 231 LEU A N 1
ATOM 1892 C CA . LEU A 1 231 ? -0.220 4.467 -15.911 1.00 97.56 231 LEU A CA 1
ATOM 1893 C C . LEU A 1 231 ? -1.640 4.766 -16.383 1.00 97.56 231 LEU A C 1
ATOM 1895 O O . LEU A 1 231 ? -2.602 4.577 -15.643 1.00 97.56 231 LEU A O 1
ATOM 1899 N N . SER A 1 232 ? -1.765 5.264 -17.613 1.00 96.50 232 SER A N 1
ATOM 1900 C CA . SER A 1 232 ? -3.071 5.332 -18.273 1.00 96.50 232 SER A CA 1
ATOM 1901 C C . SER A 1 232 ? -3.535 3.920 -18.644 1.00 96.50 232 SER A C 1
ATOM 1903 O O . SER A 1 232 ? -2.705 3.036 -18.846 1.00 96.50 232 SER A O 1
ATOM 1905 N N . ALA A 1 233 ? -4.841 3.705 -18.820 1.00 95.44 233 ALA A N 1
ATOM 1906 C CA . ALA A 1 233 ? -5.366 2.414 -19.285 1.00 95.44 233 ALA A CA 1
ATOM 1907 C C . ALA A 1 233 ? -4.729 1.952 -20.613 1.00 95.44 233 ALA A C 1
ATOM 1909 O O . ALA A 1 233 ? -4.452 0.767 -20.798 1.00 95.44 233 ALA A O 1
ATOM 1910 N N . LYS A 1 234 ? -4.439 2.895 -21.523 1.00 95.31 234 LYS A N 1
ATOM 1911 C CA . LYS A 1 234 ? -3.744 2.617 -22.788 1.00 95.31 234 LYS A CA 1
ATOM 1912 C C . LYS A 1 234 ? -2.327 2.092 -22.546 1.00 95.31 234 LYS A C 1
ATOM 1914 O O . LYS A 1 234 ? -1.943 1.085 -23.136 1.00 95.31 234 LYS A O 1
ATOM 1919 N N . ASP A 1 235 ? -1.571 2.758 -21.677 1.00 94.12 235 ASP A N 1
ATOM 1920 C CA . ASP A 1 235 ? -0.198 2.364 -21.358 1.00 94.12 235 ASP A CA 1
ATOM 1921 C C . ASP A 1 235 ? -0.154 1.025 -20.624 1.00 94.12 235 ASP A C 1
ATOM 1923 O O . ASP A 1 235 ? 0.656 0.166 -20.963 1.00 94.12 235 ASP A O 1
ATOM 1927 N N . LEU A 1 236 ? -1.063 0.824 -19.667 1.00 95.25 236 LEU A N 1
ATOM 1928 C CA . LEU A 1 236 ? -1.174 -0.418 -18.911 1.00 95.25 236 LEU A CA 1
ATOM 1929 C C . LEU A 1 236 ? -1.417 -1.612 -19.842 1.00 95.25 236 LEU A C 1
ATOM 1931 O O . LEU A 1 236 ? -0.744 -2.632 -19.727 1.00 95.25 236 LEU A O 1
ATOM 1935 N N . LYS A 1 237 ? -2.310 -1.449 -20.828 1.00 92.56 237 LYS A N 1
ATOM 1936 C CA . LYS A 1 237 ? -2.584 -2.464 -21.853 1.00 92.56 237 LYS A CA 1
ATOM 1937 C C . LYS A 1 237 ? -1.380 -2.724 -22.763 1.00 92.56 237 LYS A C 1
ATOM 1939 O O . LYS A 1 237 ? -1.167 -3.860 -23.170 1.00 92.56 237 LYS A O 1
ATOM 1944 N N . SER A 1 238 ? -0.594 -1.694 -23.084 1.00 91.25 238 SER A N 1
ATOM 1945 C CA . SER A 1 238 ? 0.598 -1.838 -23.937 1.00 91.25 238 SER A CA 1
ATOM 1946 C C . SER A 1 238 ? 1.732 -2.638 -23.284 1.00 91.25 238 SER A C 1
ATOM 1948 O O . SER A 1 238 ? 2.592 -3.160 -23.986 1.00 91.25 238 SER A O 1
ATOM 1950 N N . LEU A 1 239 ? 1.716 -2.750 -21.952 1.00 91.69 239 LEU A N 1
ATOM 1951 C CA . LEU A 1 239 ? 2.704 -3.474 -21.150 1.00 91.69 239 LEU A CA 1
ATOM 1952 C C . LEU A 1 239 ? 2.209 -4.858 -20.699 1.00 91.69 239 LEU A C 1
ATOM 1954 O O . LEU A 1 239 ? 2.802 -5.474 -19.818 1.00 91.69 239 LEU A O 1
ATOM 1958 N N . LEU A 1 240 ? 1.132 -5.361 -21.305 1.00 89.19 240 LEU A N 1
ATOM 1959 C CA . LEU A 1 240 ? 0.712 -6.748 -21.148 1.00 89.19 240 LEU A CA 1
ATOM 1960 C C . LEU A 1 240 ? 1.581 -7.660 -22.012 1.00 89.19 240 LEU A C 1
ATOM 1962 O O . LEU A 1 240 ? 1.800 -7.384 -23.194 1.00 89.19 240 LEU A O 1
ATOM 1966 N N . ALA A 1 241 ? 1.994 -8.798 -21.453 1.00 79.62 241 ALA A N 1
ATOM 1967 C CA . ALA A 1 241 ? 2.618 -9.849 -22.247 1.00 79.62 241 ALA A CA 1
ATOM 1968 C C . ALA A 1 241 ? 1.670 -10.302 -23.385 1.00 79.62 241 ALA A C 1
ATOM 1970 O O . ALA A 1 241 ? 0.448 -10.267 -23.206 1.00 79.62 241 ALA A O 1
ATOM 1971 N N . PRO A 1 242 ? 2.172 -10.711 -24.561 1.00 79.94 242 PRO A N 1
ATOM 1972 C CA . PRO A 1 242 ? 1.352 -11.289 -25.627 1.00 79.94 242 PRO A CA 1
ATOM 1973 C C . PRO A 1 242 ? 0.638 -12.577 -25.188 1.00 79.94 242 PRO A C 1
ATOM 1975 O O . PRO A 1 242 ? 1.092 -13.274 -24.281 1.00 79.94 242 PRO A O 1
ATOM 1978 N N . GLU A 1 243 ? -0.467 -12.922 -25.849 1.00 74.25 243 GLU A N 1
ATOM 1979 C CA . GLU A 1 243 ? -1.157 -14.200 -25.618 1.00 74.25 243 GLU A CA 1
ATOM 1980 C C . GLU A 1 243 ? -0.303 -15.384 -26.097 1.00 74.25 243 GLU A C 1
ATOM 1982 O O . GLU A 1 243 ? 0.362 -15.297 -27.128 1.00 74.25 243 GLU A O 1
ATOM 1987 N N . GLY A 1 244 ? -0.307 -16.487 -25.338 1.00 64.25 244 GLY A N 1
ATOM 1988 C CA . GLY A 1 244 ? 0.370 -17.736 -25.717 1.00 64.25 244 GLY A CA 1
ATOM 1989 C C . GLY A 1 244 ? 1.868 -17.827 -25.400 1.00 64.25 244 GLY A C 1
ATOM 1990 O O . GLY A 1 244 ? 2.506 -18.782 -25.833 1.00 64.25 244 GLY A O 1
ATOM 1991 N N . ARG A 1 245 ? 2.445 -16.879 -24.649 1.00 57.81 245 ARG A N 1
ATOM 1992 C CA . ARG A 1 245 ? 3.828 -16.967 -24.144 1.00 57.81 245 ARG A CA 1
ATOM 1993 C C . ARG A 1 245 ? 3.820 -17.194 -22.628 1.00 57.81 245 ARG A C 1
ATOM 1995 O O . ARG A 1 245 ? 3.578 -16.255 -21.868 1.00 57.81 245 ARG A O 1
ATOM 2002 N N . SER A 1 246 ? 4.012 -18.452 -22.220 1.00 51.59 246 SER A N 1
ATOM 2003 C CA . SER A 1 246 ? 4.301 -18.856 -20.833 1.00 51.59 246 SER A CA 1
ATOM 2004 C C . SER A 1 246 ? 5.737 -18.505 -20.480 1.00 51.59 246 SER A C 1
ATOM 2006 O O . SER A 1 246 ? 6.613 -18.950 -21.248 1.00 51.59 246 SER A O 1
#

Solvent-accessible surface area (backbone atoms only — not comparable to full-atom values): 13685 Å² total; per-residue (Å²): 109,68,70,55,50,28,65,72,64,75,47,67,92,63,58,68,92,70,33,46,100,79,54,38,32,39,62,33,76,52,32,87,59,83,24,53,68,70,48,48,60,57,50,34,21,70,76,60,34,74,87,38,16,67,55,52,52,52,53,48,12,45,63,74,39,62,53,95,89,60,51,91,96,71,56,70,60,35,54,62,59,60,37,57,75,66,44,43,50,55,52,42,28,57,77,41,75,50,50,51,58,66,43,43,38,24,20,83,83,58,67,39,37,35,36,36,40,56,93,66,59,36,48,65,46,56,49,46,46,49,70,43,38,53,43,34,32,47,51,45,45,51,51,53,34,57,52,32,67,70,74,47,84,48,76,66,36,51,53,51,35,53,52,36,53,55,40,47,53,34,47,49,54,32,50,51,44,51,49,40,29,51,53,21,81,48,70,62,27,21,55,40,58,94,88,48,56,83,91,66,49,52,80,14,39,53,70,57,74,90,70,33,59,69,43,62,45,40,23,45,51,68,60,46,32,41,72,55,86,65,62,54,76,69,56,48,61,71,50,49,62,67,89,93,71,131

Sequence (246 aa):
MQDQYEREAGNPFLDPQWIDADGMILLTLGTGEETLIERFPRFLDKEFGPERGPSVETEAGQILGWKPGDVWGQQKPTTLARWFEREFFKRHVSQFKRRPIAWHLTSPKGTFQTIVYYHRFDRNHLTLLRARYVREALESLRKQLGEAQTAGADRRALAKVADLEAKIADVQDFDERLRRLLEGRDREARLWCPWKTPDEQPVGWEPDINDGVRVNIAPVQRLGLLAADVLSAKDLKSLLAPEGRS

Foldseek 3Di:
DQVVVCVVVVHRPDHCLQAPPLQKAWLAPQLPDDHNLNSQLVVLCVPVNNVCSVVVQQVVQQVLQDDPPDDRPGGDGHGPSRCVQAPVVVVQLVVVVLQHQWFWFAFLVRNTIMIGGVVNCFLVSLVCCLVGRLVSSLVRLVVQLVVLVPPDDDPVSVVSNVVSVVSNVRSVLSSVLSVCLQQLPDQLNAQAQPPDDLVRGDGHGGDDCVSGRLRNCLSCVSSVGGSDDSDDPVSSVVRTDDPPRD

Radius of gyration: 20.18 Å; Cα contacts (8 Å, |Δi|>4): 335; chains: 1; bounding box: 55×49×50 Å